Protein AF-A0AAV9CDP6-F1 (afdb_monomer_lite)

InterPro domains:
  IPR007185 DNA polymerase alpha/delta/epsilon, subunit B [PF04042] (95-200)
  IPR016266 DNA polymerase epsilon, subunit B [PTHR12708] (96-200)

pLDDT: mean 86.43, std 11.82, range [36.88, 96.5]

Foldseek 3Di:
DDPQDEPVQEPDADFAFPPADKDFDADQDPVRDTDTNHIYHDDDDFPVRCCVVVPLDDPLPPHRDDPVQLVVLLVVLLVVQVDKDKFAFQDDADLVRLLVVLVVCLVVVCCLPPHEAEAEDALPADAPDSDPFTAWHDCSSNVSSCVSRVRYHTGTAFDWDDRRPDIATAHEYQVLVVSCVRGSYHGDPVCVVDRDDDHQYCHQDDWDWDDDSNDTHIHQHHCVPFVWIWMARSSVRDIDTDHDDD

Secondary structure (DSSP, 8-state):
---PPPGGGEESSS--BTT---EEEEEE-TTS-EEEEEEEPPPPPPHHHHHHHSTT--SSSS-PPPHHHHHHHHHHHTT-TT--EEE--S----TTHHHHHHHHHHH-HHHHHH---EE---TTSSSS-SSSSBPPPPHHHHHHHHHH-TT-EE--BSEEEEETTEEEEEEE--HHHHHHHTBSSPPPHHHHHS----SEEE-SSPPEEEEETTEEEEE---HHHH-EEEEEETTTTEEEEEE---

Organism: Acorus calamus (NCBI:txid4465)

Sequence (246 aa):
MEKQVRRQHCTGTGFFVENTIIVAEGEYLPNGIFQVYTCGFPPLEDRDASHSLLMGLDFFGGGALTVEETNRLSMLEKKAVNDMFVIMSDVWLDNEEFGKLGEMIGSHARLKEHSRFLFIPGPDDAGPSTVLPRCALPKYLTEELQKHVPNAIFTSNPCRIKFYTQEIVFFRQDLLYRMRRSCLIPPSTEETSDPFEHIVLGDKSEQKSFKFSGITCFNPGSFANDSTFVAYRPCTQEVELSALQS

Structure (mmCIF, N/CA/C/O backbone):
data_AF-A0AAV9CDP6-F1
#
_entry.id   AF-A0AAV9CDP6-F1
#
loop_
_atom_site.group_PDB
_atom_site.id
_atom_site.type_symbol
_atom_site.label_atom_id
_atom_site.label_alt_id
_atom_site.label_comp_id
_atom_site.label_asym_id
_atom_site.label_entity_id
_atom_site.label_seq_id
_atom_site.pdbx_PDB_ins_code
_atom_site.Cartn_x
_atom_site.Cartn_y
_atom_site.Cartn_z
_atom_site.occupancy
_atom_site.B_iso_or_equiv
_atom_site.auth_seq_id
_atom_site.auth_comp_id
_atom_site.auth_asym_id
_atom_site.auth_atom_id
_atom_site.pdbx_PDB_model_num
ATOM 1 N N . MET A 1 1 ? 28.476 -15.641 -24.313 1.00 36.88 1 MET A N 1
ATOM 2 C CA . MET A 1 1 ? 28.678 -14.284 -24.865 1.00 36.88 1 MET A CA 1
ATOM 3 C C . MET A 1 1 ? 27.403 -13.499 -24.590 1.00 36.88 1 MET A C 1
ATOM 5 O O . MET A 1 1 ? 26.589 -13.332 -25.482 1.00 36.88 1 MET A O 1
ATOM 9 N N . GLU A 1 2 ? 27.175 -13.101 -23.340 1.00 43.09 2 GLU A N 1
ATOM 10 C CA . GLU A 1 2 ? 25.971 -12.357 -22.952 1.00 43.09 2 GLU A CA 1
ATOM 11 C C . GLU A 1 2 ? 26.342 -10.887 -22.814 1.00 43.09 2 GLU A C 1
ATOM 13 O O . GLU A 1 2 ? 26.988 -10.475 -21.851 1.00 43.09 2 GLU A O 1
ATOM 18 N N . LYS A 1 3 ? 25.969 -10.072 -23.801 1.00 47.69 3 LYS A N 1
ATOM 19 C CA . LYS A 1 3 ? 25.885 -8.630 -23.570 1.00 47.69 3 LYS A CA 1
ATOM 20 C C . LYS A 1 3 ? 24.564 -8.380 -22.847 1.00 47.69 3 LYS A C 1
ATOM 22 O O . LYS A 1 3 ? 23.556 -8.080 -23.469 1.00 47.69 3 LYS A O 1
ATOM 27 N N . GLN A 1 4 ? 24.588 -8.595 -21.535 1.00 64.56 4 GLN A N 1
ATOM 28 C CA . GLN A 1 4 ? 23.504 -8.258 -20.617 1.00 64.56 4 GLN A CA 1
ATOM 29 C C . GLN A 1 4 ? 23.264 -6.740 -20.695 1.00 64.56 4 GLN A C 1
ATOM 31 O O . GLN A 1 4 ? 24.231 -5.967 -20.716 1.00 64.56 4 GLN A O 1
ATOM 36 N N . VAL A 1 5 ? 22.003 -6.308 -20.790 1.00 65.31 5 VAL A N 1
ATOM 37 C CA . VAL A 1 5 ? 21.636 -4.884 -20.759 1.00 65.31 5 VAL A CA 1
ATOM 38 C C . VAL A 1 5 ? 22.236 -4.268 -19.493 1.00 65.31 5 VAL A C 1
ATOM 40 O O . VAL A 1 5 ? 21.953 -4.701 -18.380 1.00 65.31 5 VAL A O 1
ATOM 43 N N . ARG A 1 6 ? 23.138 -3.297 -19.663 1.00 74.81 6 ARG A N 1
ATOM 44 C CA . ARG A 1 6 ? 23.792 -2.593 -18.545 1.00 74.81 6 ARG A CA 1
ATOM 45 C C . ARG A 1 6 ? 23.005 -1.352 -18.155 1.00 74.81 6 ARG A C 1
ATOM 47 O O . ARG A 1 6 ? 22.437 -0.715 -19.034 1.00 74.81 6 ARG A O 1
ATOM 54 N N . ARG A 1 7 ? 23.118 -0.940 -16.888 1.00 74.50 7 ARG A N 1
ATOM 55 C CA . ARG A 1 7 ? 22.476 0.259 -16.319 1.00 74.50 7 ARG A CA 1
ATOM 56 C C . ARG A 1 7 ? 22.635 1.533 -17.155 1.00 74.50 7 ARG A C 1
ATOM 58 O O . ARG A 1 7 ? 21.718 2.333 -17.218 1.00 74.50 7 ARG A O 1
ATOM 65 N N . GLN A 1 8 ? 23.768 1.699 -17.835 1.00 73.56 8 GLN A N 1
ATOM 66 C CA . GLN A 1 8 ? 24.032 2.831 -18.734 1.00 73.56 8 GLN A CA 1
ATOM 67 C C . GLN A 1 8 ? 23.065 2.944 -19.931 1.00 73.56 8 GLN A C 1
ATOM 69 O O . GLN A 1 8 ? 23.007 3.993 -20.557 1.00 73.56 8 GLN A O 1
ATOM 74 N N . HIS A 1 9 ? 22.342 1.872 -20.267 1.00 76.75 9 HIS A N 1
ATOM 75 C CA . HIS A 1 9 ? 21.314 1.862 -21.311 1.00 76.75 9 HIS A CA 1
ATOM 76 C C . HIS A 1 9 ? 19.913 2.110 -20.730 1.00 76.75 9 HIS A C 1
ATOM 78 O O . HIS A 1 9 ? 18.939 2.074 -21.467 1.00 76.75 9 HIS A O 1
ATOM 84 N N . CYS A 1 10 ? 19.775 2.303 -19.416 1.00 79.56 10 CYS A N 1
ATOM 85 C CA . CYS A 1 10 ? 18.481 2.476 -18.769 1.00 79.56 10 CYS A CA 1
ATOM 86 C C . CYS A 1 10 ? 18.206 3.950 -18.494 1.00 79.56 10 CYS A C 1
ATOM 88 O O . CYS A 1 10 ? 19.002 4.620 -17.835 1.00 79.56 10 CYS A O 1
ATOM 90 N N . THR A 1 11 ? 17.060 4.440 -18.953 1.00 80.69 11 THR A N 1
ATOM 91 C CA . THR A 1 11 ? 16.558 5.773 -18.615 1.00 80.69 11 THR A CA 1
ATOM 92 C C . THR A 1 11 ? 15.645 5.709 -17.397 1.00 80.69 11 THR A C 1
ATOM 94 O O . THR A 1 11 ? 14.801 4.816 -17.305 1.00 80.69 11 THR A O 1
ATOM 97 N N . GLY A 1 12 ? 15.757 6.702 -16.515 1.00 74.19 12 GLY A N 1
ATOM 98 C CA . GLY A 1 12 ? 14.938 6.810 -15.307 1.00 74.19 12 GLY A CA 1
ATOM 99 C C . GLY A 1 12 ? 15.492 6.028 -14.115 1.00 74.19 12 GLY A C 1
ATOM 100 O O . GLY A 1 12 ? 16.533 5.370 -14.195 1.00 74.19 12 GLY A O 1
ATOM 101 N N . THR A 1 13 ? 14.794 6.148 -12.990 1.00 75.44 13 THR A N 1
ATOM 102 C CA . THR A 1 13 ? 15.042 5.394 -11.760 1.00 75.44 13 THR A CA 1
ATOM 103 C C . THR A 1 13 ? 14.010 4.274 -11.614 1.00 75.44 13 THR A C 1
ATOM 105 O O . THR A 1 13 ? 12.912 4.345 -12.163 1.00 75.44 13 THR A O 1
ATOM 108 N N . GLY A 1 14 ? 14.374 3.210 -10.908 1.00 78.12 14 GLY A N 1
ATOM 109 C CA . GLY A 1 14 ? 13.548 2.042 -10.651 1.00 78.12 14 GLY A CA 1
ATOM 110 C C . GLY A 1 14 ? 14.290 0.727 -10.877 1.00 78.12 14 GLY A C 1
ATOM 111 O O . GLY A 1 14 ? 15.413 0.665 -11.386 1.00 78.12 14 GLY A O 1
ATOM 112 N N . PHE A 1 15 ? 13.635 -0.357 -10.478 1.00 81.75 15 PHE A N 1
ATOM 113 C CA . PHE A 1 15 ? 14.224 -1.688 -10.472 1.00 81.75 15 PHE A CA 1
ATOM 114 C C . PHE A 1 15 ? 13.725 -2.492 -11.669 1.00 81.75 15 PHE A C 1
ATOM 116 O O . PHE A 1 15 ? 12.533 -2.753 -11.819 1.00 81.75 15 PHE A O 1
ATOM 123 N N . PHE A 1 16 ? 14.663 -2.899 -12.519 1.00 86.00 16 PHE A N 1
ATOM 124 C CA . PHE A 1 16 ? 14.391 -3.714 -13.696 1.00 86.00 16 PHE A CA 1
ATOM 125 C C . PHE A 1 16 ? 14.446 -5.185 -13.292 1.00 86.00 16 PHE A C 1
ATOM 127 O O . PHE A 1 16 ? 15.532 -5.750 -13.143 1.00 86.00 16 PHE A O 1
ATOM 134 N N . VAL A 1 17 ? 13.281 -5.790 -13.078 1.00 86.56 17 VAL A N 1
ATOM 135 C CA . VAL A 1 17 ? 13.143 -7.199 -12.691 1.00 86.56 17 VAL A CA 1
ATOM 136 C C . VAL A 1 17 ? 12.589 -8.026 -13.850 1.00 86.56 17 VAL A C 1
ATOM 138 O O . VAL A 1 17 ? 12.125 -7.497 -14.862 1.00 86.56 17 VAL A O 1
ATOM 141 N N . GLU A 1 18 ? 12.661 -9.349 -13.730 1.00 86.31 18 GLU A N 1
ATOM 142 C CA . GLU A 1 18 ? 11.993 -10.238 -14.679 1.00 86.31 18 GLU A CA 1
ATOM 143 C C . GLU A 1 18 ? 10.483 -9.943 -14.729 1.00 86.31 18 GLU A C 1
ATOM 145 O O . GLU A 1 18 ? 9.863 -9.637 -13.709 1.00 86.31 18 GLU A O 1
ATOM 150 N N . ASN A 1 19 ? 9.889 -10.037 -15.921 1.00 88.44 19 ASN A N 1
ATOM 151 C CA . ASN A 1 19 ? 8.479 -9.727 -16.198 1.00 88.44 19 ASN A CA 1
ATOM 152 C C . ASN A 1 19 ? 8.074 -8.248 -16.035 1.00 88.44 19 ASN A C 1
ATOM 154 O O . ASN A 1 19 ? 6.890 -7.926 -16.130 1.00 88.44 19 ASN A O 1
ATOM 158 N N . THR A 1 20 ? 9.025 -7.330 -15.846 1.00 87.25 20 THR A N 1
ATOM 159 C CA . THR A 1 20 ? 8.766 -5.892 -15.980 1.00 87.25 20 THR A CA 1
ATOM 160 C C . THR A 1 20 ? 8.483 -5.530 -17.439 1.00 87.25 20 THR A C 1
ATOM 162 O O . THR A 1 20 ? 9.245 -5.883 -18.338 1.00 87.25 20 THR A O 1
ATOM 165 N N . ILE A 1 21 ? 7.414 -4.768 -17.673 1.00 91.19 21 ILE A N 1
ATOM 166 C CA . ILE A 1 21 ? 7.138 -4.168 -18.982 1.00 91.19 21 ILE A CA 1
ATOM 167 C C . ILE A 1 21 ? 7.997 -2.910 -19.131 1.00 91.19 21 ILE A C 1
ATOM 169 O O . ILE A 1 21 ? 7.927 -2.003 -18.303 1.00 91.19 21 ILE A O 1
ATOM 173 N N . ILE A 1 22 ? 8.786 -2.860 -20.202 1.00 91.75 22 ILE A N 1
ATOM 174 C CA . ILE A 1 22 ? 9.655 -1.731 -20.543 1.00 91.75 22 ILE A CA 1
ATOM 175 C C . ILE A 1 22 ? 9.379 -1.252 -21.966 1.00 91.75 22 ILE A C 1
ATOM 177 O O . ILE A 1 22 ? 8.927 -2.013 -22.822 1.00 91.75 22 ILE A O 1
ATOM 181 N N . VAL A 1 23 ? 9.720 0.004 -22.227 1.00 93.50 23 VAL A N 1
ATOM 182 C CA . VAL A 1 23 ? 9.894 0.538 -23.576 1.00 93.50 23 VAL A CA 1
ATOM 183 C C . VAL A 1 23 ? 11.371 0.397 -23.927 1.00 93.50 23 VAL A C 1
ATOM 185 O O . VAL A 1 23 ? 12.222 0.892 -23.191 1.00 93.50 23 VAL A O 1
ATOM 188 N N . ALA A 1 24 ? 11.683 -0.297 -25.021 1.00 92.56 24 ALA A N 1
ATOM 189 C CA . ALA A 1 24 ? 13.051 -0.501 -25.489 1.00 92.56 24 ALA A CA 1
ATOM 190 C C . ALA A 1 24 ? 13.225 0.057 -26.905 1.00 92.56 24 ALA A C 1
ATOM 192 O O . ALA A 1 24 ? 12.458 -0.263 -27.811 1.00 92.56 24 ALA A O 1
ATOM 193 N N . GLU A 1 25 ? 14.260 0.865 -27.088 1.00 94.19 25 GLU A N 1
ATOM 194 C CA . GLU A 1 25 ? 14.700 1.410 -28.366 1.00 94.19 25 GLU A CA 1
ATOM 195 C C . GLU A 1 25 ? 16.008 0.725 -28.775 1.00 94.19 25 GLU A C 1
ATOM 197 O O . GLU A 1 25 ? 16.902 0.488 -27.954 1.00 94.19 25 GLU A O 1
ATOM 202 N N . GLY A 1 26 ? 16.120 0.375 -30.052 1.00 94.06 26 GLY A N 1
ATOM 203 C CA . GLY A 1 26 ? 17.227 -0.419 -30.556 1.00 94.06 26 GLY A CA 1
ATOM 204 C C . GLY A 1 26 ? 17.069 -0.779 -32.025 1.00 94.06 26 GLY A C 1
ATOM 205 O O . GLY A 1 26 ? 16.208 -0.249 -32.727 1.00 94.06 26 GLY A O 1
ATOM 206 N N . GLU A 1 27 ? 17.887 -1.722 -32.474 1.00 95.81 27 GLU A N 1
ATOM 207 C CA . GLU A 1 27 ? 17.913 -2.202 -33.854 1.00 95.81 27 GLU A CA 1
ATOM 208 C C . GLU A 1 27 ? 17.659 -3.710 -33.910 1.00 95.81 27 GLU A C 1
ATOM 210 O O . GLU A 1 27 ? 18.188 -4.483 -33.109 1.00 95.81 27 GLU A O 1
ATOM 215 N N . TYR A 1 28 ? 16.854 -4.147 -34.881 1.00 96.00 28 TYR A N 1
ATOM 216 C CA . TYR A 1 28 ? 16.643 -5.566 -35.148 1.00 96.00 28 TYR A CA 1
ATOM 217 C C . TYR A 1 28 ? 17.678 -6.084 -36.147 1.00 96.00 28 TYR A C 1
ATOM 219 O O . TYR A 1 28 ? 17.687 -5.685 -37.312 1.00 96.00 28 TYR A O 1
ATOM 227 N N . LEU A 1 29 ? 18.552 -6.980 -35.693 1.00 95.56 29 LEU A N 1
ATOM 228 C CA . LEU A 1 29 ? 19.650 -7.504 -36.496 1.00 95.56 29 LEU A CA 1
ATOM 229 C C . LEU A 1 29 ? 19.188 -8.651 -37.418 1.00 95.56 29 LEU A C 1
ATOM 231 O O . LEU A 1 29 ? 18.283 -9.410 -37.061 1.00 95.56 29 LEU A O 1
ATOM 235 N N . PRO A 1 30 ? 19.871 -8.889 -38.557 1.00 96.00 30 PRO A N 1
ATOM 236 C CA . PRO A 1 30 ? 19.524 -9.974 -39.486 1.00 96.00 30 PRO A CA 1
ATOM 237 C C . PRO A 1 30 ? 19.580 -11.391 -38.893 1.00 96.00 30 PRO A C 1
ATOM 239 O O . PRO A 1 30 ? 19.016 -12.320 -39.462 1.00 96.00 30 PRO A O 1
ATOM 242 N N . ASN A 1 31 ? 20.266 -11.580 -37.762 1.00 95.44 31 ASN A N 1
ATOM 243 C CA . ASN A 1 31 ? 20.347 -12.860 -37.051 1.00 95.44 31 ASN A CA 1
ATOM 244 C C . ASN A 1 31 ? 19.143 -13.125 -36.121 1.00 95.44 31 ASN A C 1
ATOM 246 O O . ASN A 1 31 ? 19.155 -14.110 -35.386 1.00 95.44 31 ASN A O 1
ATOM 250 N N . GLY A 1 32 ? 18.134 -12.250 -36.130 1.00 94.94 32 GLY A N 1
ATOM 251 C CA . GLY A 1 32 ? 16.914 -12.385 -35.341 1.00 94.94 32 GLY A CA 1
ATOM 252 C C . GLY A 1 32 ? 16.993 -11.815 -33.922 1.00 94.94 32 GLY A C 1
ATOM 253 O O . GLY A 1 32 ? 16.048 -11.978 -33.151 1.00 94.94 32 GLY A O 1
ATOM 254 N N . ILE A 1 33 ? 18.099 -11.155 -33.564 1.00 94.00 33 ILE A N 1
ATOM 255 C CA . ILE A 1 33 ? 18.312 -10.555 -32.243 1.00 94.00 33 ILE A CA 1
ATOM 256 C C . ILE A 1 33 ? 17.954 -9.068 -32.289 1.00 94.00 33 ILE A C 1
ATOM 258 O O . ILE A 1 33 ? 18.482 -8.322 -33.112 1.00 94.00 33 ILE A O 1
ATOM 262 N N . PHE A 1 34 ? 17.108 -8.617 -31.362 1.00 93.25 34 PHE A N 1
ATOM 263 C CA . PHE A 1 34 ? 16.886 -7.192 -31.123 1.00 93.25 34 PHE A CA 1
ATOM 264 C C . PHE A 1 34 ? 17.969 -6.644 -30.187 1.00 93.25 34 PHE A C 1
ATOM 266 O O . PHE A 1 34 ? 18.037 -7.016 -29.014 1.00 93.25 34 PHE A O 1
ATOM 273 N N . GLN A 1 35 ? 18.842 -5.784 -30.706 1.00 91.50 35 GLN A N 1
ATOM 274 C CA . GLN A 1 35 ? 19.890 -5.135 -29.932 1.00 91.50 35 GLN A CA 1
ATOM 275 C C . GLN A 1 35 ? 19.360 -3.832 -29.327 1.00 91.50 35 GLN A C 1
ATOM 277 O O . GLN A 1 35 ? 19.176 -2.843 -30.030 1.00 91.50 35 GLN A O 1
ATOM 282 N N . VAL A 1 36 ? 19.169 -3.828 -28.007 1.00 91.19 36 VAL A N 1
ATOM 283 C CA . VAL A 1 36 ? 18.713 -2.655 -27.247 1.00 91.19 36 VAL A CA 1
ATOM 284 C C . VAL A 1 36 ? 19.836 -1.621 -27.122 1.00 91.19 36 VAL A C 1
ATOM 286 O O . VAL A 1 36 ? 20.949 -1.955 -26.707 1.00 91.19 36 VAL A O 1
ATOM 289 N N . TYR A 1 37 ? 19.533 -0.366 -27.450 1.00 91.00 37 TYR A N 1
ATOM 290 C CA . TYR A 1 37 ? 20.403 0.790 -27.217 1.00 91.00 37 TYR A CA 1
ATOM 291 C C . TYR A 1 37 ? 20.014 1.532 -25.944 1.00 91.00 37 TYR A C 1
ATOM 293 O O . TYR A 1 37 ? 20.884 1.886 -25.151 1.00 91.00 37 TYR A O 1
ATOM 301 N N . THR A 1 38 ? 18.712 1.741 -25.746 1.00 92.06 38 THR A N 1
ATOM 302 C CA . THR A 1 38 ? 18.164 2.350 -24.539 1.00 92.06 38 THR A CA 1
ATOM 303 C C . THR A 1 38 ? 16.842 1.696 -24.162 1.00 92.06 38 THR A C 1
ATOM 305 O O . THR A 1 38 ? 16.112 1.201 -25.020 1.00 92.06 38 THR A O 1
ATOM 308 N N . CYS A 1 39 ? 16.524 1.657 -22.877 1.00 91.50 39 CYS A N 1
ATOM 309 C CA . CYS A 1 39 ? 15.229 1.210 -22.399 1.00 91.50 39 CYS A CA 1
ATOM 310 C C . CYS A 1 39 ? 14.811 1.935 -21.123 1.00 91.50 39 CYS A C 1
ATOM 312 O O . CYS A 1 39 ? 15.647 2.359 -20.329 1.00 91.50 39 CYS A O 1
ATOM 314 N N . GLY A 1 40 ? 13.513 2.014 -20.873 1.00 90.94 40 GLY A N 1
ATOM 315 C CA . GLY A 1 40 ? 12.966 2.631 -19.672 1.00 90.94 40 GLY A CA 1
ATOM 316 C C . GLY A 1 40 ? 11.588 2.093 -19.338 1.00 90.94 40 GLY A C 1
ATOM 317 O O . GLY A 1 40 ? 11.008 1.306 -20.089 1.00 90.94 40 GLY A O 1
ATOM 318 N N . PHE A 1 41 ? 11.055 2.525 -18.202 1.00 89.75 41 PHE A N 1
ATOM 3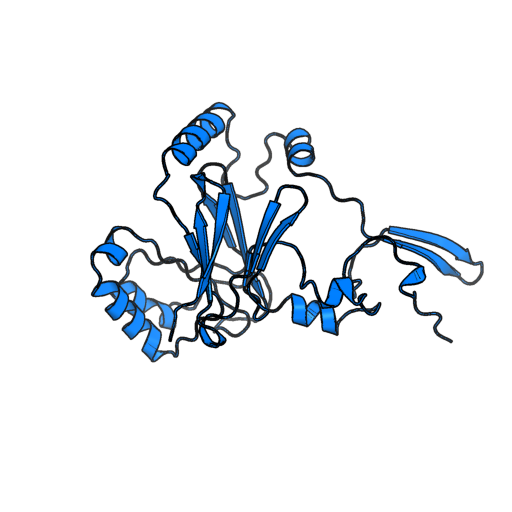19 C CA . PHE A 1 41 ? 9.652 2.285 -17.890 1.00 89.75 41 PHE A CA 1
ATOM 320 C C . PHE A 1 41 ? 8.753 3.073 -18.854 1.00 89.75 41 PHE A C 1
ATOM 322 O O . PHE A 1 41 ? 9.143 4.157 -19.302 1.00 89.75 41 PHE A O 1
ATOM 329 N N . PRO A 1 42 ? 7.561 2.550 -19.196 1.00 91.88 42 PRO A N 1
ATOM 330 C CA . PRO A 1 42 ? 6.562 3.350 -19.893 1.00 91.88 42 PRO A CA 1
ATOM 331 C C . PRO A 1 42 ? 6.257 4.632 -19.095 1.00 91.88 42 PRO A C 1
ATOM 333 O O . PRO A 1 42 ? 6.351 4.617 -17.863 1.00 91.88 42 PRO A O 1
ATOM 336 N N . PRO A 1 43 ? 5.911 5.741 -19.772 1.00 88.25 43 PRO A N 1
ATOM 337 C CA . PRO A 1 43 ? 5.611 6.994 -19.094 1.00 88.25 43 PRO A CA 1
ATOM 338 C C . PRO A 1 43 ? 4.436 6.815 -18.128 1.00 88.25 43 PRO A C 1
ATOM 340 O O . PRO A 1 43 ? 3.455 6.140 -18.443 1.00 88.25 43 PRO A O 1
ATOM 343 N N . LEU A 1 44 ? 4.557 7.425 -16.952 1.00 84.00 44 LEU A N 1
ATOM 344 C CA . LEU A 1 44 ? 3.527 7.405 -15.920 1.00 84.00 44 LEU A CA 1
ATOM 345 C C . LEU A 1 44 ? 2.419 8.400 -16.275 1.00 84.00 44 LEU A C 1
ATOM 347 O O . LEU A 1 44 ? 2.699 9.526 -16.685 1.00 84.00 44 LEU A O 1
ATOM 351 N N . GLU A 1 45 ? 1.170 7.976 -16.112 1.00 86.94 45 GLU A N 1
ATOM 352 C CA . GLU A 1 45 ? -0.005 8.836 -16.237 1.00 86.94 45 GLU A CA 1
ATOM 353 C C . GLU A 1 45 ? -0.421 9.338 -14.848 1.00 86.94 45 GLU A C 1
ATOM 355 O O . GLU A 1 45 ? -0.535 8.551 -13.905 1.00 86.94 45 GLU A O 1
ATOM 360 N N . ASP A 1 46 ? -0.654 10.645 -14.721 1.00 83.94 46 ASP A N 1
ATOM 361 C CA . ASP A 1 46 ? -1.121 11.254 -13.476 1.00 83.94 46 ASP A CA 1
ATOM 362 C C . ASP A 1 46 ? -2.589 10.915 -13.185 1.00 83.94 46 ASP A C 1
ATOM 364 O O . ASP A 1 46 ? -3.426 10.826 -14.087 1.00 83.94 46 ASP A O 1
ATOM 368 N N . ARG A 1 47 ? -2.941 10.843 -11.893 1.00 82.69 47 ARG A N 1
ATOM 369 C CA . ARG A 1 47 ? -4.303 10.510 -11.436 1.00 82.69 47 ARG A CA 1
ATOM 370 C C . ARG A 1 47 ? -5.384 11.393 -12.068 1.00 82.69 47 ARG A C 1
ATOM 372 O O . ARG A 1 47 ? -6.426 10.881 -12.475 1.00 82.69 47 ARG A O 1
ATOM 379 N N . ASP A 1 48 ? -5.149 12.702 -12.141 1.00 82.31 48 ASP A N 1
ATOM 380 C CA . ASP A 1 48 ? -6.123 13.659 -12.680 1.00 82.31 48 ASP A CA 1
ATOM 381 C C . ASP A 1 48 ? -6.346 13.458 -14.187 1.00 82.31 48 ASP A C 1
ATOM 383 O O . ASP A 1 48 ? -7.471 13.612 -14.676 1.00 82.31 48 ASP A O 1
ATOM 387 N N . ALA A 1 49 ? -5.300 13.054 -14.918 1.00 86.94 49 ALA A N 1
ATOM 388 C CA . ALA A 1 49 ? -5.392 12.717 -16.334 1.00 86.94 49 ALA A CA 1
ATOM 389 C C . ALA A 1 49 ? -6.219 11.438 -16.535 1.00 86.94 49 ALA A C 1
ATOM 391 O O . ALA A 1 49 ? -7.202 11.468 -17.283 1.00 86.94 49 ALA A O 1
ATOM 392 N N . SER A 1 50 ? -5.913 10.367 -15.788 1.00 86.50 50 SER A N 1
ATOM 393 C CA . SER A 1 50 ? -6.681 9.115 -15.841 1.00 86.50 50 SER A CA 1
ATOM 394 C C . SER A 1 50 ? -8.155 9.341 -15.488 1.00 86.50 50 SER A C 1
ATOM 396 O O . SER A 1 50 ? -9.049 8.868 -16.189 1.00 86.50 50 SER A O 1
ATOM 398 N N . HIS A 1 51 ? -8.434 10.101 -14.422 1.00 80.25 51 HIS A N 1
ATOM 399 C CA . HIS A 1 51 ? -9.802 10.385 -13.982 1.00 80.25 51 HIS A CA 1
ATOM 400 C C . HIS A 1 51 ? -10.595 11.179 -15.030 1.00 80.25 51 HIS A C 1
ATOM 402 O O . HIS A 1 51 ? -11.782 10.926 -15.234 1.00 80.25 51 HIS A O 1
ATOM 408 N N . SER A 1 52 ? -9.944 12.122 -15.718 1.00 85.19 52 SER A N 1
ATOM 409 C CA . SER A 1 52 ? -10.568 12.927 -16.776 1.00 85.19 52 SER A CA 1
ATOM 410 C C . SER A 1 52 ? -10.873 12.115 -18.038 1.00 85.19 52 SER A C 1
ATOM 412 O O . SER A 1 52 ? -11.883 12.357 -18.694 1.00 85.19 52 SER A O 1
ATOM 414 N N . LEU A 1 53 ? -10.024 11.143 -18.384 1.00 87.88 53 LEU A N 1
ATOM 415 C CA . LEU A 1 53 ? -10.210 10.279 -19.556 1.00 87.88 53 LEU A CA 1
ATOM 416 C C . LEU A 1 53 ? -11.247 9.176 -19.320 1.00 87.88 53 LEU A C 1
ATOM 418 O O . LEU A 1 53 ? -12.013 8.839 -20.222 1.00 87.88 53 LEU A O 1
ATOM 422 N N . LEU A 1 54 ? -11.274 8.611 -18.114 1.00 84.06 54 LEU A N 1
ATOM 423 C CA . LEU A 1 54 ? -12.050 7.411 -17.789 1.00 84.06 54 LEU A CA 1
ATOM 424 C C . LEU A 1 54 ? -13.358 7.717 -17.037 1.00 84.06 54 LEU A C 1
ATOM 426 O O . LEU A 1 54 ? -13.934 6.825 -16.408 1.00 84.06 54 LEU A O 1
ATOM 430 N N . MET A 1 55 ? -13.811 8.975 -17.081 1.00 74.25 55 MET A N 1
ATOM 431 C CA . MET A 1 55 ? -14.952 9.494 -16.321 1.00 74.25 55 MET A CA 1
ATOM 432 C C . MET A 1 55 ? -16.147 8.529 -16.284 1.00 74.25 55 MET A C 1
ATOM 434 O O . MET A 1 55 ? -16.658 8.094 -17.314 1.00 74.25 55 MET A O 1
ATOM 438 N N . GLY A 1 56 ? -16.635 8.251 -15.072 1.00 73.56 56 GLY A N 1
ATOM 439 C CA . GLY A 1 56 ? -17.829 7.436 -14.831 1.00 73.56 56 GLY A CA 1
ATOM 440 C C . GLY A 1 56 ? -17.571 5.941 -14.616 1.00 73.56 56 GLY A C 1
ATOM 441 O O . GLY A 1 56 ? -18.494 5.237 -14.210 1.00 73.56 56 GLY A O 1
ATOM 442 N N . LEU A 1 57 ? -16.343 5.454 -14.825 1.00 84.62 57 LEU A N 1
ATOM 443 C CA . LEU A 1 57 ? -15.956 4.084 -14.480 1.00 84.62 57 LEU A CA 1
ATOM 444 C C . LEU A 1 57 ? -15.451 3.992 -13.033 1.00 84.62 57 LEU A C 1
ATOM 446 O O . LEU A 1 57 ? -14.668 4.821 -12.576 1.00 84.62 57 LEU A O 1
ATOM 450 N N . ASP A 1 58 ? -15.872 2.948 -12.319 1.00 86.69 58 ASP A N 1
ATOM 451 C CA . ASP A 1 58 ? -15.388 2.637 -10.972 1.00 86.69 58 ASP A CA 1
ATOM 452 C C . ASP A 1 58 ? -14.289 1.569 -11.018 1.00 86.69 58 ASP A C 1
ATOM 454 O O . ASP A 1 58 ? -14.564 0.370 -11.057 1.00 86.69 58 ASP A O 1
ATOM 458 N N . PHE A 1 59 ? -13.028 2.006 -10.998 1.00 86.56 59 PHE A N 1
ATOM 459 C CA . PHE A 1 59 ? -11.872 1.102 -10.931 1.00 86.56 59 PHE A CA 1
ATOM 460 C C . PHE A 1 59 ? -11.546 0.643 -9.509 1.00 86.56 59 PHE A C 1
ATOM 462 O O . PHE A 1 59 ? -10.839 -0.357 -9.322 1.00 86.56 59 PHE A O 1
ATOM 469 N N . PHE A 1 60 ? -12.026 1.370 -8.499 1.00 88.50 60 PHE A N 1
ATOM 470 C CA . PHE A 1 60 ? -11.709 1.081 -7.108 1.00 88.50 60 PHE A CA 1
ATOM 471 C C . PHE A 1 60 ? -12.596 -0.035 -6.548 1.00 88.50 60 PHE A C 1
ATOM 473 O O . PHE A 1 60 ? -12.105 -0.857 -5.769 1.00 88.50 60 PHE A O 1
ATOM 480 N N . GLY A 1 61 ? -13.845 -0.119 -7.020 1.00 86.81 61 GLY A N 1
ATOM 481 C CA . GLY A 1 61 ? -14.843 -1.124 -6.642 1.00 86.81 61 GLY A CA 1
ATOM 482 C C . GLY A 1 61 ? -15.783 -0.664 -5.523 1.00 86.81 61 GLY A C 1
ATOM 483 O O . GLY A 1 61 ? -16.357 -1.497 -4.824 1.00 86.81 61 GLY A O 1
ATOM 484 N N . GLY A 1 62 ? -15.894 0.651 -5.306 1.00 81.44 62 GLY A N 1
ATOM 485 C CA . GLY A 1 62 ? -16.695 1.273 -4.244 1.00 81.44 62 GLY A CA 1
ATOM 486 C C . GLY A 1 62 ? -17.878 2.103 -4.751 1.00 81.44 62 GLY A C 1
ATOM 487 O O . GLY A 1 62 ? -18.335 2.994 -4.034 1.00 81.44 62 GLY A O 1
ATOM 488 N N . GLY A 1 63 ? -18.310 1.875 -5.990 1.00 84.25 63 GLY A N 1
ATOM 489 C CA . GLY A 1 63 ? -19.271 2.687 -6.732 1.00 84.25 63 GLY A CA 1
ATOM 490 C C . GLY A 1 63 ? -18.653 3.978 -7.275 1.00 84.25 63 GLY A C 1
ATOM 491 O O . GLY A 1 63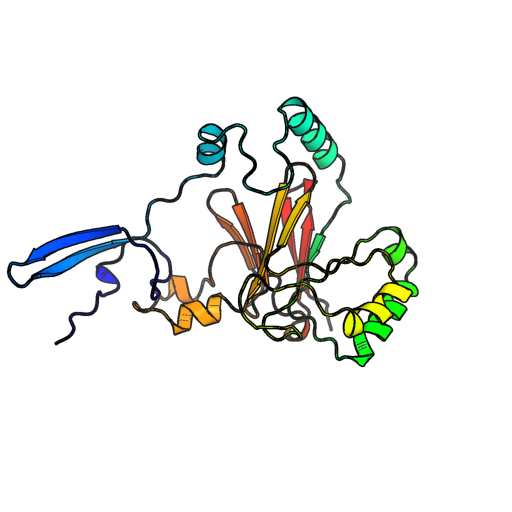 ? -17.903 4.667 -6.575 1.00 84.25 63 GLY A O 1
ATOM 492 N N . ALA A 1 64 ? -18.995 4.337 -8.515 1.00 84.19 64 ALA A N 1
ATOM 493 C CA . ALA A 1 64 ? -18.654 5.644 -9.069 1.00 84.19 64 ALA A CA 1
ATOM 494 C C . ALA A 1 64 ? -19.435 6.725 -8.307 1.00 84.19 64 ALA A C 1
ATOM 496 O O . ALA A 1 64 ? -20.649 6.608 -8.139 1.00 84.19 64 ALA A O 1
ATOM 497 N N . LEU A 1 65 ? -18.740 7.757 -7.824 1.00 84.44 65 LEU A N 1
ATOM 498 C CA . LEU A 1 65 ? -19.380 8.878 -7.138 1.00 84.44 65 LEU A CA 1
ATOM 499 C C . LEU A 1 65 ? -19.855 9.902 -8.162 1.00 84.44 65 LEU A C 1
ATOM 501 O O . LEU A 1 65 ? -19.117 10.281 -9.071 1.00 84.44 65 LEU A O 1
ATOM 505 N N . THR A 1 66 ? -21.068 10.408 -7.976 1.00 88.38 66 THR A N 1
ATOM 506 C CA . THR A 1 66 ? -21.511 11.602 -8.696 1.00 88.38 66 THR A CA 1
ATOM 507 C C . THR A 1 66 ? -20.720 12.833 -8.238 1.00 88.38 66 THR A C 1
ATOM 509 O O . THR A 1 66 ? -20.106 12.851 -7.166 1.00 88.38 66 THR A O 1
ATOM 512 N N . VAL A 1 67 ? -20.754 13.909 -9.029 1.00 88.12 67 VAL A N 1
ATOM 513 C CA . VAL A 1 67 ? -20.135 15.194 -8.653 1.00 88.12 67 VAL A CA 1
ATOM 514 C C . VAL A 1 67 ? -20.720 15.726 -7.338 1.00 88.12 67 VAL A C 1
ATOM 516 O O . VAL A 1 67 ? -19.989 16.228 -6.486 1.00 88.12 67 VAL A O 1
ATOM 519 N N . GLU A 1 68 ? -22.031 15.578 -7.139 1.00 92.56 68 GLU A N 1
ATOM 520 C CA . GLU A 1 68 ? -22.713 16.017 -5.920 1.00 92.56 68 GLU A CA 1
ATOM 521 C C . GLU A 1 68 ? -22.255 15.221 -4.692 1.00 92.56 68 GLU A C 1
ATOM 523 O O . GLU A 1 68 ? -21.893 15.808 -3.669 1.00 92.56 68 GLU A O 1
ATOM 528 N N . GLU A 1 69 ? -22.191 13.892 -4.799 1.00 91.62 69 GLU A N 1
ATOM 529 C CA . GLU A 1 69 ? -21.682 13.039 -3.723 1.00 91.62 69 GLU A CA 1
ATOM 530 C C . GLU A 1 69 ? -20.214 13.316 -3.421 1.00 91.62 69 GLU A C 1
ATOM 532 O O . GLU A 1 69 ? -19.842 13.384 -2.252 1.00 91.62 69 GLU A O 1
ATOM 537 N N . THR A 1 70 ? -19.396 13.527 -4.451 1.00 90.56 70 THR A N 1
ATOM 538 C CA . THR A 1 70 ? -17.975 13.866 -4.304 1.00 90.56 70 THR A CA 1
ATOM 539 C C . THR A 1 70 ? -17.807 15.169 -3.526 1.00 90.56 70 THR A C 1
ATOM 541 O O . THR A 1 70 ? -17.070 15.212 -2.540 1.00 90.56 70 THR A O 1
ATOM 544 N N . ASN A 1 71 ? -18.559 16.214 -3.884 1.00 93.88 71 ASN A N 1
ATOM 545 C CA . ASN A 1 71 ? -18.554 17.484 -3.157 1.00 93.88 71 ASN A CA 1
ATOM 546 C C . ASN A 1 71 ? -19.026 17.310 -1.707 1.00 93.88 71 ASN A C 1
ATOM 548 O O . ASN A 1 71 ? -18.415 17.847 -0.779 1.00 93.88 71 ASN A O 1
ATOM 552 N N . ARG A 1 72 ? -20.091 16.528 -1.491 1.00 95.94 72 ARG A N 1
ATOM 553 C CA . ARG A 1 72 ? -20.620 16.236 -0.153 1.00 95.94 72 ARG A CA 1
ATOM 554 C C . ARG A 1 72 ? -19.598 15.507 0.716 1.00 95.94 72 ARG A C 1
ATOM 556 O O . ARG A 1 72 ? -19.381 15.909 1.858 1.00 95.94 72 ARG A O 1
ATOM 563 N N . LEU A 1 73 ? -18.970 14.459 0.189 1.00 94.50 73 LEU A N 1
ATOM 564 C CA . LEU A 1 73 ? -17.956 13.679 0.894 1.00 94.50 73 LEU A CA 1
ATOM 565 C C . LEU A 1 73 ? -16.703 14.514 1.161 1.00 94.50 73 LEU A C 1
ATOM 567 O O . LEU A 1 73 ? -16.203 14.466 2.277 1.00 94.50 73 LEU A O 1
ATOM 571 N N . SER A 1 74 ? -16.267 15.353 0.217 1.00 93.88 74 SER A N 1
ATOM 572 C CA . SER A 1 74 ? -15.135 16.267 0.426 1.00 93.88 74 SER A CA 1
ATOM 573 C C . SER A 1 74 ? -15.398 17.258 1.569 1.00 93.88 74 SER A C 1
ATOM 575 O O . SER A 1 74 ? -14.518 17.534 2.386 1.00 93.88 74 SER A O 1
ATOM 577 N N . MET A 1 75 ? -16.629 17.770 1.690 1.00 95.31 75 MET A N 1
ATOM 578 C CA . MET A 1 75 ? -17.009 18.631 2.816 1.00 95.31 75 MET A CA 1
ATOM 579 C C . MET A 1 75 ? -17.015 17.891 4.158 1.00 95.31 75 MET A C 1
ATOM 581 O O . MET A 1 75 ? -16.683 18.495 5.177 1.00 95.31 75 MET A O 1
ATOM 585 N N . LEU A 1 76 ? -17.418 16.618 4.180 1.00 96.00 76 LEU A N 1
ATOM 586 C CA . LEU A 1 76 ? -17.402 15.800 5.396 1.00 96.00 76 LEU A CA 1
ATOM 587 C C . LEU A 1 76 ? -15.975 15.418 5.799 1.00 96.00 76 LEU A C 1
ATOM 589 O O . LEU A 1 76 ? -15.631 15.542 6.970 1.00 96.00 76 LEU A O 1
ATOM 593 N N . GLU A 1 77 ? -15.132 15.064 4.831 1.00 94.19 77 GLU A N 1
ATOM 594 C CA . GLU A 1 77 ? -13.713 14.759 5.028 1.00 94.19 77 GLU A CA 1
ATOM 595 C C . GLU A 1 77 ? -12.977 15.922 5.706 1.00 94.19 77 GLU A C 1
ATOM 597 O O . GLU A 1 77 ? -12.283 15.720 6.697 1.00 94.19 77 GLU A O 1
ATOM 602 N N . LYS A 1 78 ? -13.222 17.163 5.261 1.00 93.38 78 LYS A N 1
ATOM 603 C CA . LYS A 1 78 ? -12.651 18.378 5.876 1.00 93.38 78 LYS A CA 1
ATOM 604 C C . LYS A 1 78 ? -13.130 18.647 7.306 1.00 93.38 78 LYS A C 1
ATOM 606 O O . LYS A 1 78 ? -12.503 19.417 8.026 1.00 93.38 78 LYS A O 1
ATOM 611 N N . LYS A 1 79 ? -14.268 18.077 7.713 1.00 95.06 79 LYS A N 1
ATOM 612 C CA . LYS A 1 79 ? -14.805 18.194 9.081 1.00 95.06 79 LYS A CA 1
ATOM 613 C C . LYS A 1 79 ? -14.324 17.060 9.986 1.00 95.06 79 LYS A C 1
ATOM 615 O O . LYS A 1 79 ? -14.368 17.205 11.205 1.00 95.06 79 LYS A O 1
ATOM 620 N N . ALA A 1 80 ? -13.846 15.965 9.405 1.00 93.19 80 ALA A N 1
ATOM 621 C CA . ALA A 1 80 ? -13.352 14.778 10.087 1.00 93.19 80 ALA A CA 1
ATOM 622 C C . ALA A 1 80 ? -11.915 14.964 10.618 1.00 93.19 80 ALA A C 1
ATOM 624 O O . ALA A 1 80 ? -11.041 14.127 10.414 1.00 93.19 80 ALA A O 1
ATOM 625 N N . VAL A 1 81 ? -11.653 16.082 11.303 1.00 93.12 81 VAL A N 1
ATOM 626 C CA . VAL A 1 81 ? -10.305 16.479 11.763 1.00 93.12 81 VAL A CA 1
ATOM 627 C C . VAL A 1 81 ? -9.702 15.531 12.804 1.00 93.12 81 VAL A C 1
ATOM 629 O O . VAL A 1 81 ? -8.485 15.467 12.949 1.00 93.12 81 VAL A O 1
ATOM 632 N N . ASN A 1 82 ? -10.553 14.797 13.522 1.00 92.44 82 ASN A N 1
ATOM 633 C CA . ASN A 1 82 ? -10.141 13.846 14.552 1.00 92.44 82 ASN A CA 1
ATOM 634 C C . ASN A 1 82 ? -10.014 12.411 14.019 1.00 92.44 82 ASN A C 1
ATOM 636 O O . ASN A 1 82 ? -9.523 11.548 14.746 1.00 92.44 82 ASN A O 1
ATOM 640 N N . ASP A 1 83 ? -10.449 12.150 12.782 1.00 93.75 83 ASP A N 1
ATOM 641 C CA . ASP A 1 83 ? -10.366 10.818 12.195 1.00 93.75 83 ASP A CA 1
ATOM 642 C C . ASP A 1 83 ? -8.915 10.537 11.786 1.00 93.75 83 ASP A C 1
ATOM 644 O O . ASP A 1 83 ? -8.226 11.378 11.202 1.00 93.75 83 ASP A O 1
ATOM 648 N N . MET A 1 84 ? -8.436 9.342 12.117 1.00 94.88 84 MET A N 1
ATOM 649 C CA . MET A 1 84 ? -7.051 8.936 11.915 1.00 94.88 84 MET A CA 1
ATOM 650 C C . MET A 1 84 ? -6.980 7.430 11.680 1.00 94.88 84 MET A C 1
ATOM 652 O O . MET A 1 84 ? -7.706 6.656 12.304 1.00 94.88 84 MET A O 1
ATOM 656 N N . PHE A 1 85 ? -6.063 7.019 10.813 1.00 95.50 85 PHE A N 1
ATOM 657 C CA . PHE A 1 85 ? -5.658 5.632 10.651 1.00 95.50 85 PHE A CA 1
ATOM 658 C C . PHE A 1 85 ? -4.349 5.416 11.405 1.00 95.50 85 PHE A C 1
ATOM 660 O O . PHE A 1 85 ? -3.353 6.065 11.100 1.00 95.50 85 PHE A O 1
ATOM 667 N N . VAL A 1 86 ? -4.349 4.496 12.369 1.00 96.25 86 VAL A N 1
ATOM 668 C CA . VAL A 1 86 ? -3.118 3.983 12.981 1.00 96.25 86 VAL A CA 1
ATOM 669 C C . VAL A 1 86 ? -2.781 2.674 12.289 1.00 96.25 86 VAL A C 1
ATOM 671 O O . VAL A 1 86 ? -3.592 1.748 12.278 1.00 96.25 86 VAL A O 1
ATOM 674 N N . ILE A 1 87 ? -1.610 2.623 11.669 1.00 95.94 87 ILE A N 1
ATOM 675 C CA . ILE A 1 87 ? -1.202 1.548 10.774 1.00 95.94 87 ILE A CA 1
ATOM 676 C C . ILE A 1 87 ? 0.065 0.927 11.341 1.00 95.94 87 ILE A C 1
ATOM 678 O O . ILE A 1 87 ? 1.104 1.575 11.438 1.00 95.94 87 ILE A O 1
ATOM 682 N N . MET A 1 88 ? -0.046 -0.346 11.696 1.00 95.06 88 MET A N 1
ATOM 683 C CA . MET A 1 88 ? 1.053 -1.185 12.158 1.00 95.06 88 MET A CA 1
ATOM 684 C C . MET A 1 88 ? 1.220 -2.328 11.160 1.00 95.06 88 MET A C 1
ATOM 686 O O . MET A 1 88 ? 0.233 -2.841 10.627 1.00 95.06 88 MET A O 1
ATOM 690 N N . SER A 1 89 ? 2.459 -2.725 10.904 1.00 94.06 89 SER A N 1
ATOM 691 C CA . SER A 1 89 ? 2.786 -3.862 10.046 1.00 94.06 89 SER A CA 1
ATOM 692 C C . SER A 1 89 ? 3.720 -4.802 10.790 1.00 94.06 89 SER A C 1
ATOM 694 O O . SER A 1 89 ? 4.427 -4.389 11.70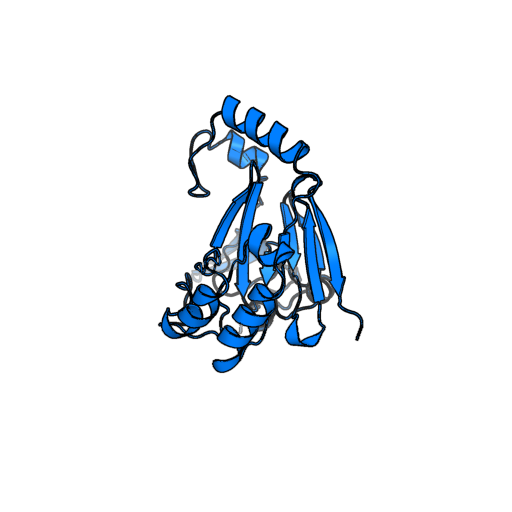4 1.00 94.06 89 SER A O 1
ATOM 696 N N . ASP A 1 90 ? 3.699 -6.073 10.389 1.00 91.44 90 ASP A N 1
ATOM 697 C CA . ASP A 1 90 ? 4.539 -7.121 10.974 1.00 91.44 90 ASP A CA 1
ATOM 698 C C . ASP A 1 90 ? 4.317 -7.276 12.490 1.00 91.44 90 ASP A C 1
ATOM 700 O O . ASP A 1 90 ? 5.251 -7.337 13.279 1.00 91.44 90 ASP A O 1
ATOM 704 N N . VAL A 1 91 ? 3.045 -7.301 12.900 1.00 91.25 91 VAL A N 1
ATOM 705 C CA . VAL A 1 91 ? 2.640 -7.515 14.294 1.00 91.25 91 VAL A CA 1
ATOM 706 C C . VAL A 1 91 ? 2.574 -9.017 14.554 1.00 91.25 91 VAL A C 1
ATOM 708 O O . VAL A 1 91 ? 1.691 -9.697 14.034 1.00 91.25 91 VAL A O 1
ATOM 711 N N . TRP A 1 92 ? 3.513 -9.541 15.338 1.00 88.88 92 TRP A N 1
ATOM 712 C CA . TRP A 1 92 ? 3.577 -10.970 15.637 1.00 88.88 92 TRP A CA 1
ATOM 713 C C . TRP A 1 92 ? 2.663 -11.312 16.811 1.00 88.88 92 TRP A C 1
ATOM 715 O O . TRP A 1 92 ? 2.869 -10.855 17.933 1.00 88.88 92 TRP A O 1
ATOM 725 N N . LEU A 1 93 ? 1.638 -12.111 16.525 1.00 83.75 93 LEU A N 1
ATOM 726 C CA . LEU A 1 93 ? 0.703 -12.653 17.502 1.00 83.75 93 LEU A CA 1
ATOM 727 C C . LEU A 1 93 ? 0.732 -14.174 17.363 1.00 83.75 93 LEU A C 1
ATOM 729 O O . LEU A 1 93 ? 0.333 -14.703 16.323 1.00 83.75 93 LEU A O 1
ATOM 733 N N . ASP A 1 94 ? 1.187 -14.879 18.394 1.00 76.31 94 ASP A N 1
ATOM 734 C CA . ASP A 1 94 ? 1.047 -16.334 18.435 1.00 76.31 94 ASP A CA 1
ATOM 735 C C . ASP A 1 94 ? -0.443 -16.721 18.562 1.00 76.31 94 ASP A C 1
ATOM 737 O O . ASP A 1 94 ? -1.305 -15.893 18.859 1.00 76.31 94 ASP A O 1
ATOM 741 N N . ASN A 1 95 ? -0.792 -17.990 18.328 1.00 61.59 95 ASN A N 1
ATOM 742 C CA . ASN A 1 95 ? -2.197 -18.428 18.240 1.00 61.59 95 ASN A CA 1
ATOM 743 C C . ASN A 1 95 ? -3.016 -18.121 19.520 1.00 61.59 95 ASN A C 1
ATOM 745 O O . ASN A 1 95 ? -4.158 -17.676 19.440 1.00 61.59 95 ASN A O 1
ATOM 749 N N . GLU A 1 96 ? -2.419 -18.268 20.708 1.00 71.25 96 GLU A N 1
ATOM 750 C CA . GLU A 1 96 ? -3.064 -17.901 21.983 1.00 71.25 96 GLU A CA 1
ATOM 751 C C . GLU A 1 96 ? -3.162 -16.376 22.201 1.00 71.25 96 GLU A C 1
ATOM 753 O O . GLU A 1 96 ? -3.967 -15.901 23.004 1.00 71.25 96 GLU A O 1
ATOM 758 N N . GLU A 1 97 ? -2.377 -15.587 21.467 1.00 82.69 97 GLU A N 1
ATOM 759 C CA . GLU A 1 97 ? -2.270 -14.138 21.643 1.00 82.69 97 GLU A CA 1
ATOM 760 C C . GLU A 1 97 ? -3.402 -13.372 20.947 1.00 82.69 97 GLU A C 1
ATOM 762 O O . GLU A 1 97 ? -3.709 -12.253 21.350 1.00 82.69 97 GLU A O 1
ATOM 767 N N . PHE A 1 98 ? -4.106 -13.965 19.971 1.00 87.44 98 PHE A N 1
ATOM 768 C CA . PHE A 1 98 ? -5.295 -13.334 19.372 1.00 87.44 98 PHE A CA 1
ATOM 769 C C . PHE A 1 98 ? -6.422 -13.133 20.396 1.00 87.44 98 PHE A C 1
ATOM 771 O O . PHE A 1 98 ? -7.057 -12.075 20.418 1.00 87.44 98 PHE A O 1
ATOM 778 N N . GLY A 1 99 ? -6.648 -14.118 21.271 1.00 90.19 99 GLY A N 1
ATOM 779 C CA . GLY A 1 99 ? -7.607 -14.003 22.373 1.00 90.19 99 GLY A CA 1
ATOM 780 C C . GLY A 1 99 ? -7.193 -12.919 23.369 1.00 90.19 99 GLY A C 1
ATOM 781 O O . GLY A 1 99 ? -7.982 -12.021 23.663 1.00 90.19 99 GLY A O 1
ATOM 782 N N . LYS A 1 100 ? -5.923 -12.929 23.798 1.00 92.94 100 LYS A N 1
ATOM 783 C CA . LYS A 1 100 ? -5.357 -11.926 24.720 1.00 92.94 100 LYS A CA 1
ATOM 784 C C . LYS A 1 100 ? -5.397 -10.511 24.145 1.00 92.94 100 LYS A C 1
ATOM 786 O O . LYS A 1 100 ? -5.736 -9.571 24.860 1.00 92.94 100 LYS A O 1
ATOM 791 N N . LEU A 1 101 ? -5.119 -10.343 22.852 1.00 93.88 10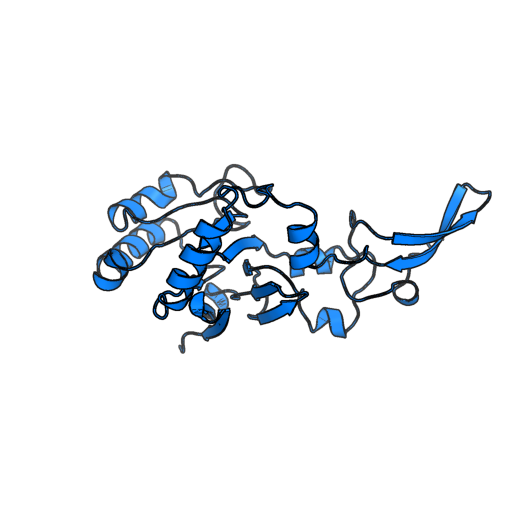1 LEU A N 1
ATOM 792 C CA . LEU A 1 101 ? -5.282 -9.066 22.156 1.00 93.88 101 LEU A CA 1
ATOM 793 C C . LEU A 1 101 ? -6.746 -8.613 22.183 1.00 93.88 101 LEU A C 1
ATOM 795 O O . LEU A 1 101 ? -7.028 -7.446 22.460 1.00 93.88 101 LEU A O 1
ATOM 799 N N . GLY A 1 102 ? -7.679 -9.535 21.934 1.00 94.62 102 GLY A N 1
ATOM 800 C CA . GLY A 1 102 ? -9.111 -9.282 22.058 1.00 94.62 102 GLY A CA 1
ATOM 801 C C . GLY A 1 102 ? -9.498 -8.795 23.455 1.00 94.62 102 GLY A C 1
ATOM 802 O O . GLY A 1 102 ? -10.164 -7.767 23.579 1.00 94.62 102 GLY A O 1
ATOM 803 N N . GLU A 1 103 ? -9.050 -9.480 24.506 1.00 94.94 103 GLU A N 1
ATOM 804 C CA . GLU A 1 103 ? -9.268 -9.086 25.904 1.00 94.94 103 GLU A CA 1
ATOM 805 C C . GLU A 1 103 ? -8.648 -7.722 26.226 1.00 94.94 103 GLU A C 1
ATOM 807 O O . GLU A 1 103 ? -9.309 -6.863 26.817 1.00 94.94 103 GLU A O 1
ATOM 812 N N . MET A 1 104 ? -7.411 -7.485 25.783 1.00 94.81 104 MET A N 1
ATOM 813 C CA . MET A 1 104 ? -6.709 -6.219 25.972 1.00 94.81 104 MET A CA 1
ATOM 814 C C . MET A 1 104 ? -7.489 -5.068 25.335 1.00 94.81 104 MET A C 1
ATOM 816 O O . MET A 1 104 ? -7.786 -4.090 26.019 1.00 94.81 104 MET A O 1
ATOM 820 N N . ILE A 1 105 ? -7.909 -5.185 24.074 1.00 95.31 105 ILE A N 1
ATOM 821 C CA . ILE A 1 105 ? -8.765 -4.175 23.432 1.00 95.31 105 ILE A CA 1
ATOM 822 C C . ILE A 1 105 ? -10.100 -4.056 24.180 1.00 95.31 105 ILE A C 1
ATOM 824 O O . ILE A 1 105 ? -10.580 -2.952 24.435 1.00 95.31 105 ILE A O 1
ATOM 828 N N . GLY A 1 106 ? -10.685 -5.189 24.575 1.00 94.06 106 GLY A N 1
ATOM 829 C CA . GLY A 1 106 ? -11.951 -5.268 25.297 1.00 94.06 106 GLY A CA 1
ATOM 830 C C . GLY A 1 106 ? -11.950 -4.527 26.636 1.00 94.06 106 GLY A C 1
ATOM 831 O O . GLY A 1 106 ? -12.964 -3.931 26.997 1.00 94.06 106 GLY A O 1
ATOM 832 N N . SER A 1 107 ? -10.814 -4.519 27.337 1.00 96.50 107 SER A N 1
ATOM 833 C CA . SER A 1 107 ? -10.614 -3.781 28.591 1.00 96.50 107 SER A CA 1
ATOM 834 C C . SER A 1 107 ? -10.491 -2.261 28.406 1.00 96.50 107 SER A C 1
ATOM 836 O O . SER A 1 107 ? -10.675 -1.507 29.362 1.00 96.50 107 SER A O 1
ATOM 838 N N . HIS A 1 108 ? -10.266 -1.783 27.178 1.00 96.31 108 HIS A N 1
ATOM 839 C CA . HIS A 1 108 ? -10.156 -0.363 26.846 1.00 96.31 108 HIS A CA 1
ATOM 840 C C . HIS A 1 108 ? -11.428 0.133 26.141 1.00 96.31 108 HIS A C 1
ATOM 842 O O . HIS A 1 108 ? -11.462 0.288 24.919 1.00 96.31 108 HIS A O 1
ATOM 848 N N . ALA A 1 109 ? -12.475 0.438 26.919 1.00 94.25 109 ALA A N 1
ATOM 849 C CA . ALA A 1 109 ? -13.806 0.806 26.406 1.00 94.25 109 ALA A CA 1
ATOM 850 C C . ALA A 1 109 ? -13.780 1.901 25.321 1.00 94.25 109 ALA A C 1
ATOM 852 O O . ALA A 1 109 ? -14.433 1.761 24.290 1.00 94.25 109 ALA A O 1
ATOM 853 N N . ARG A 1 110 ? -12.951 2.942 25.494 1.00 94.25 110 ARG A N 1
ATOM 854 C CA . ARG A 1 110 ? -12.806 4.025 24.503 1.00 94.25 110 ARG A CA 1
ATOM 855 C C . ARG A 1 110 ? -12.350 3.521 23.131 1.00 94.25 110 ARG A C 1
ATOM 857 O O . ARG A 1 110 ? -12.882 3.972 22.123 1.00 94.25 110 ARG A O 1
ATOM 864 N N . LEU A 1 111 ? -11.385 2.599 23.092 1.00 93.25 111 LEU A N 1
ATOM 865 C CA . LEU A 1 111 ? -10.894 2.014 21.840 1.00 93.25 111 LEU A CA 1
ATOM 866 C C . LEU A 1 111 ? -11.942 1.080 21.236 1.00 93.25 111 LEU A C 1
ATOM 868 O O . LEU A 1 111 ? -12.215 1.136 20.041 1.00 93.25 111 LEU A O 1
ATOM 872 N N . LYS A 1 112 ? -12.578 0.251 22.065 1.00 92.38 112 LYS A N 1
ATOM 873 C CA . LYS A 1 112 ? -13.615 -0.678 21.609 1.00 92.38 112 LYS A CA 1
ATOM 874 C C . LYS A 1 112 ? -14.806 0.040 20.961 1.00 92.38 112 LYS A C 1
ATOM 876 O O . LYS A 1 112 ? -15.307 -0.424 19.939 1.00 92.38 112 LYS A O 1
ATOM 881 N N . GLU A 1 113 ? -15.257 1.148 21.546 1.00 92.38 113 GLU A N 1
ATOM 882 C CA . GLU A 1 113 ? -16.458 1.875 21.111 1.00 92.38 113 GLU A CA 1
ATOM 883 C C . GLU A 1 113 ? -16.203 2.834 19.943 1.00 92.38 113 GLU A C 1
ATOM 885 O O . GLU A 1 113 ? -17.073 2.998 19.087 1.00 92.38 113 GLU A O 1
ATOM 890 N N . HIS A 1 114 ? -15.022 3.458 19.883 1.00 93.19 114 HIS A N 1
ATOM 891 C CA . HIS A 1 114 ? -14.739 4.533 18.926 1.00 93.19 114 HIS A CA 1
ATOM 892 C C . HIS A 1 114 ? -13.690 4.188 17.865 1.00 93.19 114 HIS A C 1
ATOM 894 O O . HIS A 1 114 ? -13.420 5.013 16.995 1.00 93.19 114 HIS A O 1
ATOM 900 N N . SER A 1 115 ? -13.105 2.989 17.892 1.00 94.50 115 SER A N 1
ATOM 901 C CA . SER A 1 115 ? -12.137 2.546 16.884 1.00 94.50 115 SER A CA 1
ATOM 902 C C . SER A 1 115 ? -12.653 1.353 16.085 1.00 94.50 115 SER A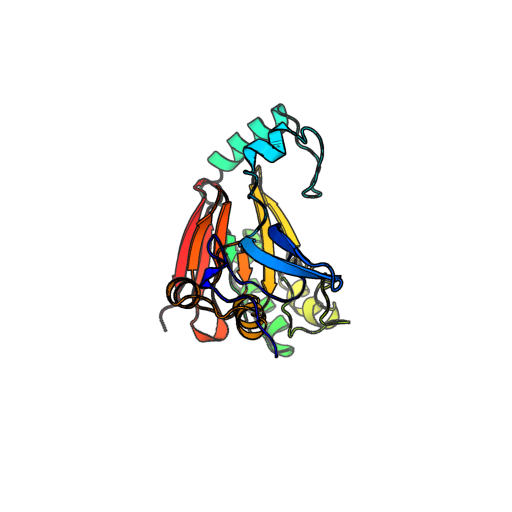 C 1
ATOM 904 O O . SER A 1 115 ? -13.533 0.603 16.511 1.00 94.50 115 SER A O 1
ATOM 906 N N . ARG A 1 116 ? -12.102 1.177 14.884 1.00 95.19 116 ARG A N 1
ATOM 907 C CA . ARG A 1 116 ? -12.300 -0.016 14.058 1.00 95.19 116 ARG A CA 1
ATOM 908 C C . ARG A 1 116 ? -10.954 -0.686 13.861 1.00 95.19 116 ARG A C 1
ATOM 910 O O . ARG A 1 116 ? -9.972 -0.017 13.561 1.00 95.19 116 ARG A O 1
ATOM 917 N N . PHE A 1 117 ? -10.935 -2.002 14.018 1.00 96.44 117 PHE A N 1
ATOM 918 C CA . PHE A 1 117 ? -9.732 -2.810 13.878 1.00 96.44 117 PHE A CA 1
ATOM 919 C C . PHE A 1 117 ? -9.807 -3.551 12.553 1.00 96.44 117 PHE A C 1
ATOM 921 O O . PHE A 1 117 ? -10.757 -4.298 12.323 1.00 96.44 117 PHE A O 1
ATOM 928 N N . LEU A 1 118 ? -8.839 -3.302 11.676 1.00 96.19 118 LEU A N 1
ATOM 929 C CA . LEU A 1 118 ? -8.722 -3.968 10.389 1.00 96.19 118 LEU A CA 1
ATOM 930 C C . LEU A 1 118 ? -7.473 -4.842 10.395 1.00 96.19 118 LEU A C 1
ATOM 932 O O . LEU A 1 118 ? -6.374 -4.349 10.626 1.00 96.19 118 LEU A O 1
ATOM 936 N N . PHE A 1 119 ? -7.652 -6.121 10.097 1.00 96.44 119 PHE A N 1
ATOM 937 C CA . PHE A 1 119 ? -6.582 -7.103 10.031 1.00 96.44 119 PHE A CA 1
ATOM 938 C C . PHE A 1 119 ? -6.382 -7.538 8.581 1.00 96.44 119 PHE A C 1
ATOM 940 O O . PHE A 1 119 ? -7.316 -8.018 7.927 1.00 96.44 119 PHE A O 1
ATOM 947 N N . ILE A 1 120 ? -5.158 -7.354 8.090 1.00 96.00 120 ILE A N 1
ATOM 948 C CA . ILE A 1 120 ? -4.739 -7.660 6.722 1.00 96.00 120 ILE A CA 1
ATOM 949 C C . ILE A 1 120 ? -3.661 -8.744 6.809 1.00 96.00 120 ILE A C 1
ATOM 951 O O . ILE A 1 120 ? -2.646 -8.508 7.463 1.00 96.00 120 ILE A O 1
ATOM 955 N N . PRO A 1 121 ? -3.848 -9.911 6.171 1.00 95.00 121 PRO A N 1
ATOM 956 C CA . PRO A 1 121 ? -2.931 -11.031 6.320 1.00 95.00 121 PRO A CA 1
ATOM 957 C C . PRO A 1 121 ? -1.597 -10.777 5.614 1.00 95.00 121 PRO A C 1
ATOM 959 O O . PRO A 1 121 ? -1.555 -10.349 4.455 1.00 95.00 121 PRO A O 1
ATOM 962 N N . GLY A 1 122 ? -0.501 -11.097 6.290 1.00 93.06 122 GLY A N 1
ATOM 963 C CA . GLY A 1 122 ? 0.848 -11.089 5.749 1.00 93.06 122 GLY A CA 1
ATOM 964 C C . GLY A 1 122 ? 1.197 -12.305 4.886 1.00 93.06 122 GLY A C 1
ATOM 965 O O . GLY A 1 122 ? 0.415 -13.250 4.751 1.00 93.06 122 GLY A O 1
ATOM 966 N N . PRO A 1 123 ? 2.385 -12.288 4.254 1.00 91.88 123 PRO A N 1
ATOM 967 C CA . PRO A 1 123 ? 2.867 -13.391 3.424 1.00 91.88 123 PRO A CA 1
ATOM 968 C C . PRO A 1 123 ? 3.146 -14.678 4.219 1.00 91.88 123 PRO A C 1
ATOM 970 O O . PRO A 1 123 ? 3.065 -15.762 3.640 1.00 91.88 123 PRO A O 1
ATOM 973 N N . ASP A 1 124 ? 3.410 -14.564 5.517 1.00 91.38 124 ASP A N 1
ATOM 974 C CA . ASP A 1 124 ? 3.777 -15.691 6.381 1.00 91.38 124 ASP A CA 1
ATOM 975 C C . ASP A 1 124 ? 2.597 -16.180 7.249 1.00 91.38 124 ASP A C 1
ATOM 977 O O . ASP A 1 124 ? 2.715 -17.176 7.958 1.00 91.38 124 ASP A O 1
ATOM 981 N N . ASP A 1 125 ? 1.435 -15.525 7.150 1.00 92.25 125 ASP A N 1
ATOM 982 C CA . ASP A 1 125 ? 0.249 -15.877 7.934 1.00 92.25 125 ASP A CA 1
ATOM 983 C C . ASP A 1 125 ? -0.418 -17.171 7.451 1.00 92.25 125 ASP A C 1
ATOM 985 O O . ASP A 1 125 ? -0.280 -17.594 6.296 1.00 92.25 125 ASP A O 1
ATOM 989 N N . ALA A 1 126 ? -1.230 -17.771 8.324 1.00 90.31 126 ALA A N 1
ATOM 990 C CA . ALA A 1 126 ? -2.034 -18.938 7.990 1.00 90.31 126 ALA A CA 1
ATOM 991 C C . ALA A 1 126 ? -3.040 -18.633 6.867 1.00 90.31 126 ALA A C 1
ATOM 993 O O . ALA A 1 126 ? -3.762 -17.635 6.879 1.00 90.31 126 ALA A O 1
ATOM 994 N N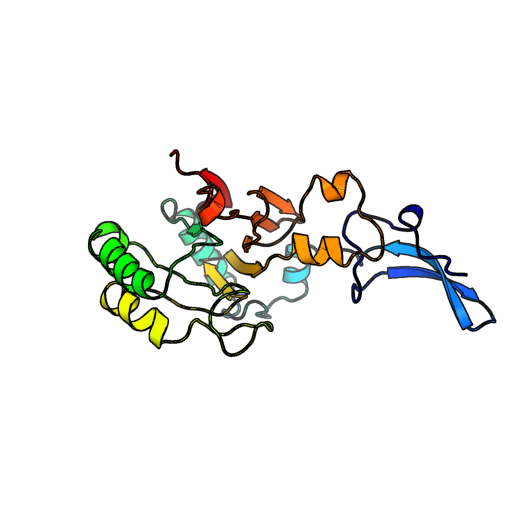 . GLY A 1 127 ? -3.125 -19.539 5.899 1.00 88.69 127 GLY A N 1
ATOM 995 C CA . GLY A 1 127 ? -4.050 -19.435 4.782 1.00 88.69 127 GLY A CA 1
ATOM 996 C C . GLY A 1 127 ? -3.897 -20.607 3.814 1.00 88.69 127 GLY A C 1
ATOM 997 O O . GLY A 1 127 ? -2.978 -21.413 3.955 1.00 88.69 127 GLY A O 1
ATOM 998 N N . PRO A 1 128 ? -4.786 -20.719 2.817 1.00 87.12 128 PRO A N 1
ATOM 999 C CA . PRO A 1 128 ? -4.768 -21.820 1.856 1.00 87.12 128 PRO A CA 1
ATOM 1000 C C . PRO A 1 128 ? -3.578 -21.761 0.886 1.00 87.12 128 PRO A C 1
ATOM 1002 O O . PRO A 1 128 ? -3.257 -22.761 0.252 1.00 87.12 128 PRO A O 1
ATOM 1005 N N . SER A 1 129 ? -2.955 -20.590 0.718 1.00 87.38 129 SER A N 1
ATOM 1006 C CA . SER A 1 129 ? -1.830 -20.376 -0.190 1.00 87.38 129 SER A CA 1
ATOM 1007 C C . SER A 1 129 ? -1.071 -19.092 0.155 1.00 87.38 129 SER A C 1
ATOM 1009 O O . SER A 1 129 ? -1.598 -18.209 0.833 1.00 87.38 129 SER A O 1
ATOM 1011 N N . THR A 1 130 ? 0.153 -18.973 -0.361 1.00 88.00 130 THR A N 1
ATOM 1012 C CA . THR A 1 130 ? 0.984 -17.762 -0.296 1.00 88.00 130 THR A CA 1
ATOM 1013 C C . THR A 1 130 ? 0.824 -16.844 -1.514 1.00 88.00 130 THR A C 1
ATOM 1015 O O . THR A 1 130 ? 1.462 -15.789 -1.575 1.00 88.00 130 THR A O 1
ATOM 1018 N N . VAL A 1 131 ? -0.027 -17.220 -2.479 1.00 92.00 131 VAL A N 1
ATOM 1019 C CA . VAL A 1 131 ? -0.305 -16.440 -3.699 1.00 92.00 131 VAL A CA 1
ATOM 1020 C C . VAL A 1 131 ? -1.243 -15.262 -3.437 1.00 92.00 131 VAL A C 1
ATOM 1022 O O . VAL A 1 131 ? -2.075 -15.297 -2.535 1.00 92.00 131 VAL A O 1
ATOM 1025 N N . LEU A 1 132 ? -1.127 -14.223 -4.264 1.00 93.50 132 LEU A N 1
ATOM 1026 C CA . LEU A 1 132 ? -2.022 -13.067 -4.251 1.00 93.50 132 LEU A CA 1
ATOM 1027 C C . LEU A 1 132 ? -3.157 -13.241 -5.281 1.00 93.50 132 LEU A C 1
ATOM 1029 O O . LEU A 1 132 ? -2.909 -13.821 -6.339 1.00 93.50 132 LEU A O 1
ATOM 1033 N N . PRO A 1 133 ? -4.360 -12.686 -5.030 1.00 95.88 133 PRO A N 1
ATOM 1034 C CA . PRO A 1 133 ? -4.804 -12.081 -3.770 1.00 95.88 133 PRO A CA 1
ATOM 1035 C C . PRO A 1 133 ? -4.977 -13.127 -2.658 1.00 95.88 133 PRO A C 1
ATOM 1037 O O . PRO A 1 133 ? -5.523 -14.204 -2.891 1.00 95.88 133 PRO A O 1
ATOM 1040 N N . ARG A 1 134 ? -4.548 -12.800 -1.436 1.00 95.19 134 ARG A N 1
ATOM 1041 C CA . ARG A 1 134 ? -4.743 -13.659 -0.261 1.00 95.19 134 ARG A CA 1
ATOM 1042 C C . ARG A 1 134 ? -6.110 -13.417 0.357 1.00 95.19 134 ARG A C 1
ATOM 1044 O O . ARG A 1 134 ? -6.523 -12.268 0.508 1.00 95.19 134 ARG A O 1
ATOM 1051 N N . CYS A 1 135 ? -6.793 -14.490 0.745 1.00 94.75 135 CYS A N 1
ATOM 1052 C CA . CYS A 1 135 ? -8.031 -14.399 1.516 1.00 94.75 135 CYS A CA 1
ATOM 1053 C C . CYS A 1 135 ? -7.763 -13.917 2.948 1.00 94.75 135 CYS A C 1
ATOM 1055 O O . CYS A 1 135 ? -6.628 -13.974 3.417 1.00 94.75 135 CYS A O 1
ATOM 1057 N N . ALA A 1 136 ? -8.821 -13.495 3.643 1.00 95.75 136 ALA A N 1
ATOM 1058 C CA . ALA A 1 136 ? -8.762 -13.162 5.062 1.00 95.75 136 ALA A CA 1
ATOM 1059 C C . ALA A 1 136 ? -8.286 -14.341 5.928 1.00 95.75 136 ALA A C 1
ATOM 1061 O O . ALA A 1 136 ? -8.359 -15.503 5.512 1.00 95.75 136 ALA A O 1
ATOM 1062 N N . LEU A 1 137 ? -7.825 -14.020 7.141 1.00 93.31 137 LEU A N 1
ATOM 1063 C CA . LEU A 1 137 ? -7.386 -15.015 8.117 1.00 93.31 137 LEU A CA 1
ATOM 1064 C C . LEU A 1 137 ? -8.509 -16.028 8.425 1.00 93.31 137 LEU A C 1
ATOM 1066 O O . LEU A 1 137 ? -9.679 -15.641 8.515 1.00 93.31 137 LEU A O 1
ATOM 1070 N N . PRO A 1 138 ? -8.179 -17.324 8.586 1.00 92.56 138 PRO A N 1
ATOM 1071 C CA . PRO A 1 138 ? -9.154 -18.351 8.931 1.00 92.56 138 PRO A CA 1
ATOM 1072 C C . PRO A 1 138 ? -9.914 -18.059 10.229 1.00 92.56 138 PRO A C 1
ATOM 1074 O O . PRO A 1 138 ? -9.324 -17.641 11.223 1.00 92.56 138 PRO A O 1
ATOM 1077 N N . LYS A 1 139 ? -11.213 -18.389 10.254 1.00 92.62 139 LYS A N 1
ATOM 1078 C CA . LYS A 1 139 ? -12.091 -18.088 11.396 1.00 92.62 139 LYS A CA 1
ATOM 1079 C C . LYS A 1 139 ? -11.605 -18.658 12.728 1.00 92.62 139 LYS A C 1
ATOM 1081 O O . LYS A 1 139 ? -11.710 -17.978 13.737 1.00 92.62 139 LYS A O 1
ATOM 1086 N N . TYR A 1 140 ? -11.011 -19.851 12.730 1.00 90.75 140 TYR A N 1
ATOM 1087 C CA . TYR A 1 140 ? -10.512 -20.469 13.962 1.00 90.75 140 TYR A CA 1
ATOM 1088 C C . TYR A 1 140 ? -9.417 -19.642 14.666 1.00 90.75 140 TYR A C 1
ATOM 1090 O O . TYR A 1 140 ? -9.227 -19.814 15.862 1.00 90.75 140 TYR A O 1
ATOM 1098 N N . LEU A 1 141 ? -8.709 -18.752 13.951 1.00 90.06 141 LEU A N 1
ATOM 1099 C CA . LEU A 1 141 ? -7.761 -17.799 14.549 1.00 90.06 141 LEU A CA 1
ATOM 1100 C C . LEU A 1 141 ? -8.460 -16.531 15.048 1.00 90.06 141 LEU A C 1
ATOM 1102 O O . LEU A 1 141 ? -8.055 -15.925 16.034 1.00 90.06 141 LEU A O 1
ATOM 1106 N N . THR A 1 142 ? -9.501 -16.095 14.340 1.00 93.25 142 THR A N 1
ATOM 1107 C CA . THR A 1 142 ? -10.101 -14.769 14.530 1.00 93.25 142 THR A CA 1
ATOM 1108 C C . THR A 1 142 ? -11.300 -14.775 15.475 1.00 93.25 142 THR A C 1
ATOM 1110 O O . THR A 1 142 ? -11.660 -13.727 16.008 1.00 93.25 142 THR A O 1
ATOM 1113 N N . GLU A 1 143 ? -11.946 -15.928 15.663 1.00 93.25 143 GLU A N 1
ATOM 1114 C CA . GLU A 1 143 ? -13.185 -16.084 16.434 1.00 93.25 143 GLU A CA 1
ATOM 1115 C C . GLU A 1 143 ? -13.023 -15.632 17.889 1.00 93.25 143 GLU A C 1
ATOM 1117 O O . GLU A 1 143 ? -13.881 -14.904 18.384 1.00 93.25 143 GLU A O 1
ATOM 1122 N N . GLU A 1 144 ? -11.918 -15.982 18.556 1.00 92.25 144 GLU A N 1
ATOM 1123 C CA . GLU A 1 144 ? -11.668 -15.561 19.943 1.00 92.25 144 GLU A CA 1
ATOM 1124 C C . GLU A 1 144 ? -11.545 -14.037 20.066 1.00 92.25 144 GLU A C 1
ATOM 1126 O O . GLU A 1 144 ? -12.212 -13.428 20.901 1.00 92.25 144 GLU A O 1
ATOM 1131 N N . LEU A 1 145 ? -10.785 -13.388 19.176 1.00 93.94 145 LEU A N 1
ATOM 1132 C CA . LEU A 1 145 ? -10.676 -11.926 19.161 1.00 93.94 145 LEU A CA 1
ATOM 1133 C C . LEU A 1 145 ? -12.045 -11.272 18.931 1.00 93.94 145 LEU A C 1
ATOM 1135 O O . LEU A 1 145 ? -12.405 -10.310 19.615 1.00 93.94 145 LEU A O 1
ATOM 1139 N N . GLN A 1 146 ? -12.836 -11.808 17.996 1.00 94.94 146 GLN A N 1
ATOM 1140 C CA . GLN A 1 146 ? -14.154 -11.268 17.655 1.00 94.94 146 GLN A CA 1
ATOM 1141 C C . GLN A 1 146 ? -15.182 -11.393 18.787 1.00 94.94 146 GLN A C 1
ATOM 1143 O O . GLN A 1 146 ? -16.098 -10.570 18.843 1.00 94.94 146 GLN A O 1
ATOM 1148 N N . LYS A 1 147 ? -15.027 -12.337 19.727 1.00 94.44 147 LYS A N 1
ATOM 1149 C CA . LYS A 1 147 ? -15.866 -12.383 20.942 1.00 94.44 147 LYS A CA 1
ATOM 1150 C C . LYS A 1 147 ? -15.714 -11.112 21.781 1.00 94.44 147 LYS A C 1
ATOM 1152 O O . LYS A 1 147 ? -16.697 -10.613 22.328 1.00 94.44 147 LYS A O 1
ATOM 1157 N N . HIS A 1 148 ? -14.501 -10.565 21.859 1.00 94.69 148 HIS A N 1
ATOM 1158 C CA . HIS A 1 148 ? -14.216 -9.351 22.627 1.00 94.69 148 HIS A CA 1
ATOM 1159 C C . HIS A 1 148 ? -14.375 -8.069 21.798 1.00 94.69 148 HIS A C 1
ATOM 1161 O O . HIS A 1 148 ? -14.822 -7.046 22.335 1.00 94.69 148 HIS A O 1
ATOM 1167 N N . VAL A 1 149 ? -14.062 -8.133 20.499 1.00 95.62 149 VAL A N 1
ATOM 1168 C CA . VAL A 1 149 ? -14.044 -7.010 19.548 1.00 95.62 149 VAL A CA 1
ATOM 1169 C C . VAL A 1 149 ? -14.923 -7.346 18.327 1.00 95.62 149 VAL A C 1
ATOM 1171 O O . VAL A 1 149 ? -14.414 -7.652 17.247 1.00 95.62 149 VAL A O 1
ATOM 1174 N N . PRO A 1 150 ? -16.263 -7.302 18.460 1.00 92.19 150 PRO A N 1
ATOM 1175 C CA . PRO A 1 150 ? -17.186 -7.759 17.410 1.00 92.19 150 PRO A CA 1
ATOM 1176 C C . PRO A 1 150 ? -17.165 -6.894 16.140 1.00 92.19 150 PRO A C 1
ATOM 1178 O O . PRO A 1 150 ? -17.655 -7.298 15.091 1.00 92.19 150 PRO A O 1
ATOM 1181 N N . ASN A 1 151 ? -16.608 -5.687 16.224 1.00 89.50 151 ASN A N 1
ATOM 1182 C CA . ASN A 1 151 ? -16.449 -4.742 15.123 1.00 89.50 151 ASN A CA 1
ATOM 1183 C C . ASN A 1 151 ? -15.111 -4.890 14.368 1.00 89.50 151 ASN A C 1
ATOM 1185 O O . ASN A 1 151 ? -14.861 -4.088 13.457 1.00 89.50 151 ASN A O 1
ATOM 1189 N N . ALA A 1 152 ? -14.278 -5.878 14.730 1.00 95.69 152 ALA A N 1
ATOM 1190 C CA . ALA A 1 152 ? -13.041 -6.219 14.032 1.00 95.69 152 ALA A CA 1
ATOM 1191 C C . ALA A 1 152 ? -13.319 -6.801 12.636 1.00 95.69 152 ALA A C 1
ATOM 1193 O O . ALA A 1 152 ? -14.135 -7.710 12.464 1.00 95.69 152 ALA A O 1
ATOM 1194 N N . ILE A 1 153 ? -12.614 -6.278 11.637 1.00 96.31 153 ILE A N 1
ATOM 1195 C CA . ILE A 1 153 ? -12.747 -6.628 10.225 1.00 96.31 153 ILE A CA 1
ATOM 1196 C C . ILE A 1 153 ? -11.484 -7.376 9.802 1.00 96.31 153 ILE A C 1
ATOM 1198 O O . ILE A 1 153 ? -10.379 -6.865 9.947 1.00 96.31 153 ILE A O 1
ATOM 1202 N N . PHE A 1 154 ? -11.650 -8.563 9.229 1.00 96.44 154 PHE A N 1
ATOM 1203 C CA . PHE A 1 154 ? -10.567 -9.343 8.632 1.00 96.44 154 PHE A CA 1
ATOM 1204 C C . PHE A 1 154 ? -10.761 -9.336 7.118 1.00 96.44 154 PHE A C 1
ATOM 1206 O O . PHE A 1 154 ? -11.844 -9.673 6.638 1.00 96.44 154 PHE A O 1
ATOM 1213 N N . THR A 1 155 ? -9.749 -8.907 6.367 1.00 96.12 155 THR A N 1
ATOM 1214 C CA . THR A 1 155 ? -9.865 -8.639 4.922 1.00 96.12 155 THR A CA 1
ATOM 1215 C C . THR A 1 155 ? -8.791 -9.363 4.107 1.00 96.12 155 THR A C 1
ATOM 1217 O O . THR A 1 155 ? -7.955 -10.070 4.661 1.00 96.12 155 THR A O 1
ATOM 1220 N N . SER A 1 156 ? -8.840 -9.237 2.781 1.00 95.88 156 SER A N 1
ATOM 1221 C CA . SER A 1 156 ? -7.841 -9.790 1.864 1.00 95.88 156 SER A CA 1
ATOM 1222 C C . SER A 1 156 ? -6.516 -9.025 1.908 1.00 95.88 156 SER A C 1
ATOM 1224 O O . SER A 1 156 ? -6.437 -7.914 2.423 1.00 95.88 156 SER A O 1
ATOM 1226 N N . ASN A 1 157 ? -5.476 -9.586 1.297 1.00 96.00 157 ASN A N 1
ATOM 1227 C CA . ASN A 1 157 ? -4.249 -8.854 0.988 1.00 96.00 157 ASN A CA 1
ATOM 1228 C C . ASN A 1 157 ? -3.904 -9.016 -0.506 1.00 96.00 157 ASN A C 1
ATOM 1230 O O . ASN A 1 157 ? -3.728 -10.152 -0.959 1.00 96.00 157 ASN A O 1
ATOM 1234 N N . PRO A 1 158 ? -3.809 -7.925 -1.288 1.00 96.00 158 PRO A N 1
ATOM 1235 C CA . PRO A 1 158 ? -4.088 -6.536 -0.901 1.00 96.00 158 PRO A CA 1
ATOM 1236 C C . PRO A 1 158 ? -5.566 -6.296 -0.555 1.00 96.00 158 PRO A C 1
ATOM 1238 O O . PRO A 1 158 ? -6.440 -7.109 -0.875 1.00 96.00 158 PRO A O 1
ATOM 1241 N N . CYS A 1 159 ? -5.852 -5.150 0.059 1.00 95.06 159 CYS A N 1
ATOM 1242 C CA . CYS A 1 159 ? -7.215 -4.646 0.213 1.00 95.06 159 CYS A CA 1
ATOM 1243 C C . CYS A 1 159 ? -7.310 -3.150 -0.082 1.00 95.06 159 CYS A C 1
ATOM 1245 O O . CYS A 1 159 ? -6.320 -2.420 -0.104 1.00 95.06 159 CYS A O 1
ATOM 1247 N N . ARG A 1 160 ? -8.544 -2.697 -0.287 1.00 94.12 160 ARG A N 1
ATOM 1248 C CA . ARG A 1 160 ? -8.888 -1.324 -0.643 1.00 94.12 160 ARG A CA 1
ATOM 1249 C C . ARG A 1 160 ? -9.884 -0.771 0.365 1.00 94.12 160 ARG A C 1
ATOM 1251 O O . ARG A 1 160 ? -10.851 -1.450 0.702 1.00 94.12 160 ARG A O 1
ATOM 1258 N N . ILE A 1 161 ? -9.659 0.453 0.826 1.00 91.69 161 ILE A N 1
ATOM 1259 C CA . ILE A 1 161 ? -10.564 1.192 1.705 1.00 91.69 161 ILE A CA 1
ATOM 1260 C C . ILE A 1 161 ? -10.910 2.508 1.031 1.00 91.69 161 ILE A C 1
ATOM 1262 O O . ILE A 1 161 ? -10.028 3.285 0.674 1.00 91.69 161 ILE A O 1
ATOM 1266 N N . LYS A 1 162 ? -12.208 2.761 0.885 1.00 90.88 162 LYS A N 1
ATOM 1267 C CA . LYS A 1 162 ? -12.722 4.055 0.451 1.00 90.88 162 LYS A CA 1
ATOM 1268 C C . LYS A 1 162 ? -13.130 4.841 1.689 1.00 90.88 162 LYS A C 1
ATOM 1270 O O . LYS A 1 162 ? -14.013 4.403 2.426 1.00 90.88 162 LYS A O 1
ATOM 1275 N N . PHE A 1 163 ? -12.473 5.967 1.933 1.00 91.25 163 PHE A N 1
ATOM 1276 C CA . PHE A 1 163 ? -12.733 6.827 3.082 1.00 91.25 163 PHE A CA 1
ATOM 1277 C C . PHE A 1 163 ? -13.052 8.236 2.587 1.00 91.25 163 PHE A C 1
ATOM 1279 O O . PHE A 1 163 ? -12.173 8.942 2.106 1.00 91.25 163 PHE A O 1
ATOM 1286 N N . TYR A 1 164 ? -14.326 8.625 2.653 1.00 92.62 164 TYR A N 1
ATOM 1287 C CA . TYR A 1 164 ? -14.844 9.809 1.959 1.00 92.62 164 TYR A CA 1
ATOM 1288 C C . TYR A 1 164 ? -14.459 9.819 0.468 1.00 92.62 164 TYR A C 1
ATOM 1290 O O . TYR A 1 164 ? -14.928 8.960 -0.280 1.00 92.62 164 TYR A O 1
ATOM 1298 N N . THR A 1 165 ? -13.636 10.781 0.035 1.00 89.31 165 THR A N 1
ATOM 1299 C CA . THR A 1 165 ? -13.147 10.888 -1.349 1.00 89.31 165 THR A CA 1
ATOM 1300 C C . THR A 1 165 ? -11.803 10.195 -1.571 1.00 89.31 165 THR A C 1
ATOM 1302 O O . THR A 1 165 ? -11.308 10.140 -2.697 1.00 89.31 165 THR A O 1
ATOM 1305 N N . GLN A 1 166 ? -11.215 9.635 -0.515 1.00 89.94 166 GLN A N 1
ATOM 1306 C CA . GLN A 1 166 ? -9.913 8.991 -0.566 1.00 89.94 166 GLN A CA 1
ATOM 1307 C C . GLN A 1 166 ? -10.025 7.502 -0.857 1.00 89.94 166 GLN A C 1
ATOM 1309 O O . GLN A 1 166 ? -10.892 6.790 -0.348 1.00 89.94 166 GLN A O 1
ATOM 1314 N N . GLU A 1 167 ? -9.078 7.043 -1.660 1.00 90.44 167 GLU A N 1
ATOM 1315 C CA . GLU A 1 167 ? -8.933 5.672 -2.117 1.00 90.44 167 GLU A CA 1
ATOM 1316 C C . GLU A 1 167 ? -7.607 5.153 -1.569 1.00 90.44 167 GLU A C 1
ATOM 1318 O O . GLU A 1 167 ? -6.537 5.527 -2.043 1.00 90.44 167 GLU A O 1
ATOM 1323 N N . ILE A 1 168 ? -7.676 4.334 -0.521 1.00 92.31 168 ILE A N 1
ATOM 1324 C CA . ILE A 1 168 ? -6.507 3.851 0.213 1.00 92.31 168 ILE A CA 1
ATOM 1325 C C . ILE A 1 168 ? -6.307 2.375 -0.114 1.00 92.31 168 ILE A C 1
ATOM 1327 O O . ILE A 1 168 ? -7.200 1.552 0.097 1.00 92.31 168 ILE A O 1
ATOM 1331 N N . VAL A 1 169 ? -5.130 2.026 -0.625 1.00 93.94 169 VAL A N 1
ATOM 1332 C CA . VAL A 1 169 ? -4.751 0.640 -0.914 1.00 93.94 169 VAL A CA 1
ATOM 1333 C C . VAL A 1 169 ? -3.726 0.188 0.112 1.00 93.94 169 VAL A C 1
ATOM 1335 O O . VAL A 1 169 ? -2.679 0.815 0.258 1.00 93.94 169 VAL A O 1
ATOM 1338 N N . PHE A 1 170 ? -4.018 -0.920 0.785 1.00 94.38 170 PHE A N 1
ATOM 1339 C CA . PHE A 1 170 ? -3.079 -1.588 1.675 1.00 94.38 170 PHE A CA 1
ATOM 1340 C C . PHE A 1 170 ? -2.530 -2.834 1.001 1.00 94.38 170 PHE A C 1
ATOM 1342 O O . PHE A 1 170 ? -3.288 -3.640 0.447 1.00 94.38 170 PHE A O 1
ATOM 1349 N N . PHE A 1 171 ? -1.216 -3.014 1.089 1.00 94.69 171 PHE A N 1
ATOM 1350 C CA . PHE A 1 171 ? -0.549 -4.179 0.539 1.00 94.69 171 PHE A CA 1
ATOM 1351 C C . PHE A 1 171 ? 0.598 -4.623 1.449 1.00 94.69 171 PHE A C 1
ATOM 1353 O O . PHE A 1 171 ? 1.621 -3.953 1.562 1.00 94.69 171 PHE A O 1
ATOM 1360 N N . ARG A 1 172 ? 0.435 -5.769 2.116 1.00 93.56 172 ARG A N 1
ATOM 1361 C CA . ARG A 1 172 ? 1.465 -6.346 2.994 1.00 93.56 172 ARG A CA 1
ATOM 1362 C C . ARG A 1 172 ? 2.310 -7.335 2.195 1.00 93.56 172 ARG A C 1
ATOM 1364 O O . ARG A 1 172 ? 1.860 -8.441 1.900 1.00 93.56 172 ARG A O 1
ATOM 1371 N N . GLN A 1 173 ? 3.533 -6.954 1.848 1.00 90.44 173 GLN A N 1
ATOM 1372 C CA . GLN A 1 173 ? 4.501 -7.834 1.197 1.00 90.44 173 GLN A CA 1
ATOM 1373 C C . GLN A 1 173 ? 5.920 -7.308 1.425 1.00 90.44 173 GLN A C 1
ATOM 1375 O O . GLN A 1 173 ? 6.124 -6.100 1.426 1.00 90.44 173 GLN A O 1
ATOM 1380 N N . ASP A 1 174 ? 6.898 -8.210 1.532 1.00 87.81 174 ASP A N 1
ATOM 1381 C CA . ASP A 1 174 ? 8.328 -7.861 1.594 1.00 87.81 174 ASP A CA 1
ATOM 1382 C C . ASP A 1 174 ? 8.840 -7.555 0.165 1.00 87.81 174 ASP A C 1
ATOM 1384 O O . ASP A 1 174 ? 9.639 -8.293 -0.428 1.00 87.81 174 ASP A O 1
ATOM 1388 N N . LEU A 1 175 ? 8.249 -6.533 -0.458 1.00 85.25 175 LEU A N 1
ATOM 1389 C CA . LEU A 1 175 ? 8.355 -6.231 -1.880 1.00 85.25 175 LEU A CA 1
ATOM 1390 C C . LEU A 1 175 ? 9.731 -5.674 -2.251 1.00 85.25 175 LEU A C 1
ATOM 1392 O O . LEU A 1 175 ? 10.316 -6.140 -3.230 1.00 85.25 175 LEU A O 1
ATOM 1396 N N . LEU A 1 176 ? 10.286 -4.756 -1.454 1.00 80.31 176 LEU A N 1
ATOM 1397 C CA . LEU A 1 176 ? 11.619 -4.190 -1.676 1.00 80.31 176 LEU A CA 1
ATOM 1398 C C . LEU A 1 176 ? 12.665 -5.301 -1.710 1.00 80.31 176 LEU A C 1
ATOM 1400 O O . LEU A 1 176 ? 13.481 -5.379 -2.630 1.00 80.31 176 LEU A O 1
ATOM 1404 N N . TYR A 1 177 ? 12.621 -6.193 -0.722 1.00 82.19 177 TYR A N 1
ATOM 1405 C CA . TYR A 1 177 ? 13.541 -7.319 -0.638 1.00 82.19 177 TYR A CA 1
ATOM 1406 C C . TYR A 1 177 ? 13.406 -8.265 -1.843 1.00 82.19 177 TYR A C 1
ATOM 1408 O O . TYR A 1 177 ? 14.410 -8.699 -2.418 1.00 82.19 177 TYR A O 1
ATOM 1416 N N . ARG A 1 178 ? 12.172 -8.570 -2.270 1.00 85.00 178 ARG A N 1
ATOM 1417 C CA . ARG A 1 178 ? 11.915 -9.422 -3.444 1.00 85.00 178 ARG A CA 1
ATOM 1418 C C . ARG A 1 178 ? 12.409 -8.790 -4.740 1.00 85.00 178 ARG A C 1
ATOM 1420 O O . ARG A 1 178 ? 13.070 -9.479 -5.519 1.00 85.00 178 ARG A O 1
ATOM 1427 N N . MET A 1 179 ? 12.137 -7.506 -4.959 1.00 83.69 179 MET A N 1
ATOM 1428 C CA . MET A 1 179 ? 12.567 -6.827 -6.176 1.00 83.69 179 MET A CA 1
ATOM 1429 C C . MET A 1 179 ? 14.092 -6.670 -6.226 1.00 83.69 179 MET A C 1
ATOM 1431 O O . MET A 1 179 ? 14.690 -7.007 -7.244 1.00 83.69 179 MET A O 1
ATOM 1435 N N . ARG A 1 180 ? 14.751 -6.286 -5.118 1.00 80.19 180 ARG A N 1
ATOM 1436 C CA . ARG A 1 180 ? 16.225 -6.165 -5.041 1.00 80.19 180 ARG A CA 1
ATOM 1437 C C . ARG A 1 180 ? 16.947 -7.448 -5.438 1.00 80.19 180 ARG A C 1
ATOM 1439 O O . ARG A 1 180 ? 17.920 -7.399 -6.182 1.00 80.19 180 ARG A O 1
ATOM 1446 N N . ARG A 1 181 ? 16.471 -8.599 -4.953 1.00 82.88 181 ARG A N 1
ATOM 1447 C CA . ARG A 1 181 ? 17.075 -9.905 -5.267 1.00 82.88 181 ARG A CA 1
ATOM 1448 C C . ARG A 1 181 ? 16.821 -10.376 -6.697 1.00 82.88 181 ARG A C 1
ATOM 1450 O O . ARG A 1 181 ? 17.573 -11.211 -7.181 1.00 82.88 181 ARG A O 1
ATOM 1457 N N . SER A 1 182 ? 15.776 -9.865 -7.344 1.00 85.06 182 SER A N 1
ATOM 1458 C CA . SER A 1 182 ? 15.331 -10.311 -8.674 1.00 85.06 182 SER A CA 1
ATOM 1459 C C . SER A 1 182 ? 15.716 -9.333 -9.786 1.00 85.06 182 SER A C 1
ATOM 1461 O O . SER A 1 182 ? 15.217 -9.432 -10.905 1.00 85.06 182 SER A O 1
ATOM 1463 N N . CYS A 1 183 ? 16.567 -8.352 -9.480 1.00 83.06 183 CYS A N 1
ATOM 1464 C CA . CYS A 1 183 ? 16.997 -7.360 -10.451 1.00 83.06 183 CYS A CA 1
ATOM 1465 C C . CYS A 1 183 ? 17.878 -7.966 -11.533 1.00 83.06 183 CYS A C 1
ATOM 1467 O O . CYS A 1 183 ? 18.927 -8.541 -11.254 1.00 83.06 183 CYS A O 1
ATOM 1469 N N . LEU A 1 184 ? 17.469 -7.747 -12.778 1.00 82.25 184 LEU A N 1
ATOM 1470 C CA . LEU A 1 184 ? 18.259 -8.043 -13.967 1.00 82.25 184 LEU A CA 1
ATOM 1471 C C . LEU A 1 184 ? 19.407 -7.042 -14.128 1.00 82.25 184 LEU A C 1
ATOM 1473 O O . LEU A 1 184 ? 20.464 -7.378 -14.658 1.00 82.25 184 LEU A O 1
ATOM 1477 N N . ILE A 1 185 ? 19.190 -5.811 -13.663 1.00 80.88 185 ILE A N 1
ATOM 1478 C CA . ILE A 1 185 ? 20.148 -4.712 -13.727 1.00 80.88 185 ILE A CA 1
ATOM 1479 C C . ILE A 1 185 ? 20.397 -4.248 -12.297 1.00 80.88 185 ILE A C 1
ATOM 1481 O O . ILE A 1 185 ? 19.437 -3.839 -11.641 1.00 80.88 185 ILE A O 1
ATOM 1485 N N . PRO A 1 186 ? 21.647 -4.305 -11.796 1.00 75.19 186 PRO A N 1
ATOM 1486 C CA . PRO A 1 186 ? 21.948 -3.845 -10.452 1.00 75.19 186 PRO A CA 1
ATOM 1487 C C . PRO A 1 186 ? 21.446 -2.406 -10.247 1.00 75.19 186 PRO A C 1
ATOM 1489 O O . PRO A 1 186 ? 21.753 -1.544 -11.083 1.00 75.19 186 PRO A O 1
ATOM 1492 N N . PRO A 1 187 ? 20.666 -2.150 -9.183 1.00 72.31 187 PRO A N 1
ATOM 1493 C CA . PRO A 1 187 ? 20.189 -0.808 -8.871 1.00 72.31 187 PRO A CA 1
ATOM 1494 C C . PRO A 1 187 ? 21.366 0.132 -8.578 1.00 72.31 187 PRO A C 1
ATOM 1496 O O . PRO A 1 187 ? 22.431 -0.301 -8.124 1.00 72.31 187 PRO A O 1
ATOM 1499 N N . SER A 1 188 ? 21.183 1.421 -8.852 1.00 68.81 188 SER A N 1
ATOM 1500 C CA . SER A 1 188 ? 22.146 2.464 -8.501 1.00 68.81 188 SER A CA 1
ATOM 1501 C C . SER A 1 188 ? 22.239 2.632 -6.982 1.00 68.81 188 SER A C 1
ATOM 1503 O O . SER A 1 188 ? 21.347 2.229 -6.237 1.00 68.81 188 SER A O 1
ATOM 1505 N N . THR A 1 189 ? 23.307 3.270 -6.495 1.00 65.62 189 THR A N 1
ATOM 1506 C CA . THR A 1 189 ? 23.439 3.570 -5.062 1.00 65.62 189 THR A CA 1
ATOM 1507 C C . THR A 1 189 ? 22.262 4.389 -4.536 1.00 65.62 189 THR A C 1
ATOM 1509 O O . THR A 1 189 ? 21.754 4.065 -3.468 1.00 65.62 189 THR A O 1
ATOM 1512 N N . GLU A 1 190 ? 21.776 5.357 -5.317 1.00 63.91 190 GLU A N 1
ATOM 1513 C CA . GLU A 1 190 ? 20.610 6.192 -4.993 1.00 63.91 190 GLU A CA 1
ATOM 1514 C C . GLU A 1 190 ? 19.332 5.348 -4.839 1.00 63.91 190 GLU A C 1
ATOM 1516 O O . GLU A 1 190 ? 18.618 5.490 -3.852 1.00 63.91 190 GLU A O 1
ATOM 1521 N N . GLU A 1 191 ? 19.108 4.379 -5.733 1.00 61.66 191 GLU A N 1
ATOM 1522 C CA . GLU A 1 191 ? 17.982 3.428 -5.674 1.00 61.66 191 GLU A CA 1
ATOM 1523 C C . GLU A 1 191 ? 18.125 2.384 -4.559 1.00 61.66 191 GLU A C 1
ATOM 1525 O O . GLU A 1 191 ? 17.156 1.748 -4.156 1.00 61.66 191 GLU A O 1
ATOM 1530 N N . THR A 1 192 ? 19.345 2.148 -4.071 1.00 54.41 192 THR A N 1
ATOM 1531 C CA . THR A 1 192 ? 19.592 1.210 -2.965 1.00 54.41 192 THR A CA 1
ATOM 1532 C C . THR A 1 192 ? 19.548 1.849 -1.585 1.00 54.41 192 THR A C 1
ATOM 1534 O O . THR A 1 192 ? 19.300 1.122 -0.617 1.00 54.41 192 THR A O 1
ATOM 1537 N N . SER A 1 193 ? 19.816 3.156 -1.497 1.00 54.31 193 SER A N 1
ATOM 1538 C CA . SER A 1 193 ? 19.621 3.975 -0.296 1.00 54.31 193 SER A CA 1
ATOM 1539 C C . SER A 1 193 ? 18.177 4.441 -0.149 1.00 54.31 193 SER A C 1
ATOM 1541 O O . SER A 1 193 ? 17.741 4.714 0.965 1.00 54.31 193 SER A O 1
ATOM 1543 N N . ASP A 1 194 ? 17.441 4.512 -1.260 1.00 49.53 194 ASP A N 1
ATOM 1544 C CA . ASP A 1 194 ? 16.029 4.861 -1.294 1.00 49.53 194 ASP A CA 1
ATOM 1545 C C . ASP A 1 194 ? 15.165 3.606 -1.536 1.00 49.53 194 ASP A C 1
ATOM 1547 O O . ASP A 1 194 ? 15.000 3.170 -2.678 1.00 49.53 194 ASP A O 1
ATOM 1551 N N . PRO A 1 195 ? 14.661 2.945 -0.479 1.00 46.72 195 PRO A N 1
ATOM 1552 C CA . PRO A 1 195 ? 13.792 1.795 -0.653 1.00 46.72 195 PRO A CA 1
ATOM 1553 C C . PRO A 1 195 ? 12.459 2.213 -1.287 1.00 46.72 195 PRO A C 1
ATOM 1555 O O . PRO A 1 195 ? 11.759 3.053 -0.734 1.00 46.72 195 PRO A O 1
ATOM 1558 N N . PHE A 1 196 ? 12.152 1.585 -2.431 1.00 45.53 196 PHE A N 1
ATOM 1559 C CA . PHE A 1 196 ? 10.984 1.767 -3.301 1.00 45.53 196 PHE A CA 1
ATOM 1560 C C . PHE A 1 196 ? 9.914 2.741 -2.843 1.00 45.53 196 PHE A C 1
ATOM 1562 O O . PHE A 1 196 ? 9.160 2.523 -1.890 1.00 45.53 196 PHE A O 1
ATOM 1569 N N . GLU A 1 197 ? 9.735 3.721 -3.706 1.00 47.44 197 GLU A N 1
ATOM 1570 C CA . GLU A 1 197 ? 8.592 4.578 -3.678 1.00 47.44 197 GLU A CA 1
ATOM 1571 C C . GLU A 1 197 ? 7.375 3.818 -4.256 1.00 47.44 197 GLU A C 1
ATOM 1573 O O . GLU A 1 197 ? 7.457 3.358 -5.385 1.00 47.44 197 GLU A O 1
ATOM 1578 N N . HIS A 1 198 ? 6.316 3.541 -3.475 1.00 39.12 198 HIS A N 1
ATOM 1579 C CA . HIS A 1 198 ? 4.861 3.683 -3.762 1.00 39.12 198 HIS A CA 1
ATOM 1580 C C . HIS A 1 198 ? 3.997 2.730 -2.897 1.00 39.12 198 HIS A C 1
ATOM 1582 O O . HIS A 1 198 ? 4.429 1.625 -2.606 1.00 39.12 198 HIS A O 1
ATOM 1588 N N . ILE A 1 199 ? 2.742 3.109 -2.587 1.00 52.75 199 ILE A N 1
ATOM 1589 C CA . ILE A 1 199 ? 1.702 2.333 -1.854 1.00 52.75 199 ILE A CA 1
ATOM 1590 C C . ILE A 1 199 ? 1.946 2.245 -0.331 1.00 52.75 199 ILE A C 1
ATOM 1592 O O . ILE A 1 199 ? 3.066 2.424 0.140 1.00 52.75 199 ILE A O 1
ATOM 1596 N N . VAL A 1 200 ? 0.885 2.013 0.465 1.00 54.59 200 VAL A N 1
ATOM 1597 C CA . VAL A 1 200 ? 1.036 1.573 1.863 1.00 54.59 200 VAL A CA 1
ATOM 1598 C C . VAL A 1 200 ? 1.573 0.146 1.860 1.00 54.59 200 VAL A C 1
ATOM 1600 O O . VAL A 1 200 ? 0.806 -0.824 1.844 1.00 54.59 200 VAL A O 1
ATOM 1603 N N . LEU A 1 201 ? 2.895 0.031 1.775 1.00 62.62 201 LEU A N 1
ATOM 1604 C CA . LEU A 1 201 ? 3.605 -1.237 1.758 1.00 62.62 201 LEU A CA 1
ATOM 1605 C C . LEU A 1 201 ? 3.866 -1.635 3.195 1.00 62.62 201 LEU A C 1
ATOM 1607 O O . LEU A 1 201 ? 4.662 -0.991 3.855 1.00 62.62 201 LEU A O 1
ATOM 1611 N N . GLY A 1 202 ? 3.228 -2.692 3.684 1.00 59.72 202 GLY A N 1
ATOM 1612 C CA . GLY A 1 202 ? 3.719 -3.350 4.888 1.00 59.72 202 GLY A CA 1
ATOM 1613 C C . GLY A 1 202 ? 4.976 -4.138 4.526 1.00 59.72 202 GLY A C 1
ATOM 1614 O O . GLY A 1 202 ? 4.896 -5.342 4.299 1.00 59.72 202 GLY A O 1
ATOM 1615 N N . ASP A 1 203 ? 6.109 -3.467 4.364 1.00 77.31 203 ASP A N 1
ATOM 1616 C CA . ASP A 1 203 ? 7.405 -4.109 4.146 1.00 77.31 203 ASP A CA 1
ATOM 1617 C C . ASP A 1 203 ? 8.157 -4.142 5.485 1.00 77.31 203 ASP A C 1
ATOM 1619 O O . ASP A 1 203 ? 7.938 -3.304 6.357 1.00 77.31 203 ASP A O 1
ATOM 1623 N N . LYS A 1 204 ? 9.042 -5.121 5.670 1.00 78.38 204 LYS A N 1
ATOM 1624 C CA . LYS A 1 204 ? 9.931 -5.192 6.839 1.00 78.38 204 LYS A CA 1
ATOM 1625 C C . LYS A 1 204 ? 11.086 -4.179 6.761 1.00 78.38 204 LYS A C 1
ATOM 1627 O O . LYS A 1 204 ? 11.911 -4.132 7.668 1.00 78.38 204 LYS A O 1
ATOM 1632 N N . SER A 1 205 ? 11.190 -3.409 5.675 1.00 80.81 205 SER A N 1
ATOM 1633 C CA . SER A 1 205 ? 12.137 -2.299 5.544 1.00 80.81 205 SER A CA 1
ATOM 1634 C C . SER A 1 205 ? 11.846 -1.142 6.501 1.00 80.81 205 SER A C 1
ATOM 1636 O O . SER A 1 205 ? 10.768 -1.071 7.081 1.00 80.81 205 SER A O 1
ATOM 1638 N N . GLU A 1 206 ? 12.790 -0.206 6.617 1.00 82.94 206 GLU A N 1
ATOM 1639 C CA . GLU A 1 206 ? 12.647 0.990 7.455 1.00 82.94 206 GLU A CA 1
ATOM 1640 C C . GLU A 1 206 ? 11.382 1.798 7.126 1.00 82.94 206 GLU A C 1
ATOM 1642 O O . GLU A 1 206 ? 10.939 1.867 5.969 1.00 82.94 206 GLU A O 1
ATOM 1647 N N . GLN A 1 207 ? 10.809 2.424 8.158 1.00 86.75 207 GLN A N 1
ATOM 1648 C CA . GLN A 1 207 ? 9.657 3.303 7.998 1.00 86.75 207 GLN A CA 1
ATOM 1649 C C . GLN A 1 207 ? 9.989 4.476 7.068 1.00 86.75 207 GLN A C 1
ATOM 1651 O O . GLN A 1 207 ? 11.052 5.095 7.162 1.00 86.75 207 GLN A O 1
ATOM 1656 N N . LYS A 1 208 ? 9.066 4.810 6.168 1.00 86.38 208 LYS A N 1
ATOM 1657 C CA . LYS A 1 208 ? 9.275 5.900 5.211 1.00 86.38 208 LYS A CA 1
ATOM 1658 C C . LYS A 1 208 ? 7.955 6.481 4.741 1.00 86.38 208 LYS A C 1
ATOM 1660 O O . LYS A 1 208 ? 6.977 5.754 4.621 1.00 86.38 208 LYS A O 1
ATOM 1665 N N . SER A 1 209 ? 7.933 7.774 4.429 1.00 87.12 209 SER A N 1
ATOM 1666 C CA . SER A 1 209 ? 6.820 8.420 3.730 1.00 87.12 209 SER A CA 1
ATOM 1667 C C . SER A 1 209 ? 7.340 9.380 2.663 1.00 87.12 209 SER A C 1
ATOM 1669 O O . SER A 1 209 ? 8.372 10.024 2.848 1.00 87.12 209 SER A O 1
ATOM 1671 N N . PHE A 1 210 ? 6.647 9.450 1.532 1.00 83.00 210 PHE A N 1
ATOM 1672 C CA . PHE A 1 210 ? 6.942 10.375 0.436 1.00 83.00 210 PHE A CA 1
ATOM 1673 C C . PHE A 1 210 ? 5.695 10.528 -0.447 1.00 83.00 210 PHE A C 1
ATOM 1675 O O . PHE A 1 210 ? 4.701 9.803 -0.318 1.00 83.00 210 PHE A O 1
ATOM 1682 N N . LYS A 1 211 ? 5.736 11.505 -1.353 1.00 82.44 211 LYS A N 1
ATOM 1683 C CA . LYS A 1 211 ? 4.714 11.699 -2.382 1.00 82.44 211 LYS A CA 1
ATOM 1684 C C . LYS A 1 211 ? 5.324 11.431 -3.741 1.00 82.44 211 LYS A C 1
ATOM 1686 O O . LYS A 1 211 ? 6.381 11.969 -4.046 1.00 82.44 211 LYS A O 1
ATOM 1691 N N . PHE A 1 212 ? 4.619 10.671 -4.564 1.00 77.94 212 PHE A N 1
ATOM 1692 C CA . PHE A 1 212 ? 5.030 10.407 -5.932 1.00 77.94 212 PHE A CA 1
ATOM 1693 C C . PHE A 1 212 ? 3.853 10.566 -6.879 1.00 77.94 212 PHE A C 1
ATOM 1695 O O . PHE A 1 212 ? 2.806 9.958 -6.661 1.00 77.94 212 PHE A O 1
ATOM 1702 N N . SER A 1 213 ? 4.016 11.397 -7.910 1.00 77.38 213 SER A N 1
ATOM 1703 C CA . SER A 1 213 ? 2.972 11.679 -8.911 1.00 77.38 213 SER A CA 1
ATOM 1704 C C . SER A 1 213 ? 1.605 11.994 -8.271 1.00 77.38 213 SER A C 1
ATOM 1706 O O . SER A 1 213 ? 0.565 11.462 -8.646 1.00 77.38 213 SER A O 1
ATOM 1708 N N . GLY A 1 214 ? 1.622 12.801 -7.200 1.00 76.00 214 GLY A N 1
ATOM 1709 C CA . GLY A 1 214 ? 0.424 13.194 -6.444 1.00 76.00 214 GLY A CA 1
ATOM 1710 C C . GLY A 1 214 ? -0.134 12.146 -5.468 1.00 76.00 214 GLY A C 1
ATOM 1711 O O . GLY A 1 214 ? -1.082 12.449 -4.745 1.00 76.00 214 GLY A O 1
ATOM 1712 N N . ILE A 1 215 ? 0.451 10.948 -5.389 1.00 82.50 215 ILE A N 1
ATOM 1713 C CA . ILE A 1 215 ? 0.016 9.861 -4.502 1.00 82.50 215 ILE A CA 1
ATOM 1714 C C . ILE A 1 215 ? 0.896 9.827 -3.250 1.00 82.50 215 ILE A C 1
ATOM 1716 O O . ILE A 1 215 ? 2.122 9.731 -3.329 1.00 82.50 215 ILE A O 1
ATOM 1720 N N . THR A 1 216 ? 0.267 9.871 -2.077 1.00 87.31 216 THR A N 1
ATOM 1721 C CA . THR A 1 216 ? 0.951 9.672 -0.794 1.00 87.31 216 THR A CA 1
ATOM 1722 C C . THR A 1 216 ? 1.214 8.190 -0.573 1.00 87.31 216 THR A C 1
ATOM 1724 O O . THR A 1 216 ? 0.296 7.373 -0.624 1.00 87.31 216 THR A O 1
ATOM 1727 N N . CYS A 1 217 ? 2.467 7.850 -0.302 1.00 87.06 217 CYS A N 1
ATOM 1728 C CA . CYS A 1 217 ? 2.913 6.480 -0.119 1.00 87.06 217 CYS A CA 1
ATOM 1729 C C . CYS A 1 217 ? 3.760 6.395 1.148 1.00 87.06 217 CYS A C 1
ATOM 1731 O O . CYS A 1 217 ? 4.535 7.310 1.440 1.00 87.06 217 CYS A O 1
ATOM 1733 N N . PHE A 1 218 ? 3.607 5.319 1.914 1.00 89.38 218 PHE A N 1
ATOM 1734 C CA . PHE A 1 218 ? 4.379 5.144 3.135 1.00 89.38 218 PHE A CA 1
ATOM 1735 C C . PHE A 1 218 ? 4.505 3.678 3.542 1.00 89.38 218 PHE A C 1
ATOM 1737 O O . PHE A 1 218 ? 3.572 2.897 3.400 1.00 89.38 218 PHE A O 1
ATOM 1744 N N . ASN A 1 219 ? 5.655 3.319 4.094 1.00 90.31 219 ASN A N 1
ATOM 1745 C CA . ASN A 1 219 ? 5.886 2.041 4.749 1.00 90.31 219 ASN A CA 1
ATOM 1746 C C . ASN A 1 219 ? 5.861 2.271 6.268 1.00 90.31 219 ASN A C 1
ATOM 1748 O O . ASN A 1 219 ? 6.652 3.093 6.740 1.00 90.31 219 ASN A O 1
ATOM 1752 N N . PRO A 1 220 ? 4.991 1.588 7.035 1.00 92.25 220 PRO A N 1
ATOM 1753 C CA . PRO A 1 220 ? 4.971 1.709 8.485 1.00 92.25 220 PRO A CA 1
ATOM 1754 C C . PRO A 1 220 ? 6.152 1.042 9.193 1.00 92.25 220 PRO A C 1
ATOM 1756 O O . PRO A 1 220 ? 6.324 1.315 10.371 1.00 92.25 220 PRO A O 1
ATOM 1759 N N . GLY A 1 221 ? 6.944 0.207 8.512 1.00 90.44 221 GLY A N 1
ATOM 1760 C CA . GLY A 1 221 ? 8.034 -0.543 9.137 1.00 90.44 221 GLY A CA 1
ATOM 1761 C C . GLY A 1 221 ? 7.575 -1.862 9.764 1.00 90.44 221 GLY A C 1
ATOM 1762 O O . GLY A 1 221 ? 6.513 -2.395 9.423 1.00 90.44 221 GLY A O 1
ATOM 1763 N N . SER A 1 222 ? 8.393 -2.417 10.662 1.00 91.19 222 SER A N 1
ATOM 1764 C CA . SER A 1 222 ? 8.127 -3.697 11.330 1.00 91.19 222 SER A CA 1
ATOM 1765 C C . SER A 1 222 ? 7.925 -3.488 12.826 1.00 91.19 222 SER A C 1
ATOM 1767 O O . SER A 1 222 ? 8.879 -3.506 13.602 1.00 91.19 222 SER A O 1
ATOM 1769 N N . PHE A 1 223 ? 6.662 -3.378 13.244 1.00 93.12 223 PHE A N 1
ATOM 1770 C CA . PHE A 1 223 ? 6.300 -3.101 14.634 1.00 93.12 223 PHE A CA 1
ATOM 1771 C C . PHE A 1 223 ? 6.932 -4.099 15.619 1.00 93.12 223 PHE A C 1
ATOM 1773 O O . PHE A 1 223 ? 7.370 -3.701 16.694 1.00 93.12 223 PHE A O 1
ATOM 1780 N N . ALA A 1 224 ? 7.040 -5.382 15.255 1.00 91.06 224 ALA A N 1
ATOM 1781 C CA . ALA A 1 224 ? 7.692 -6.384 16.100 1.00 91.06 224 ALA A CA 1
ATOM 1782 C C . ALA A 1 224 ? 9.194 -6.128 16.332 1.00 91.06 224 ALA A C 1
ATOM 1784 O O . ALA A 1 224 ? 9.712 -6.494 17.385 1.00 91.06 224 ALA A O 1
ATOM 1785 N N . ASN A 1 225 ? 9.896 -5.518 15.374 1.00 89.81 225 ASN A N 1
ATOM 1786 C CA . ASN A 1 225 ? 11.345 -5.326 15.446 1.00 89.81 225 ASN A CA 1
ATOM 1787 C C . ASN A 1 225 ? 11.741 -3.974 16.045 1.00 89.81 225 ASN A C 1
ATOM 1789 O O . ASN A 1 225 ? 12.695 -3.903 16.816 1.00 89.81 225 ASN A O 1
ATOM 1793 N N . ASP A 1 226 ? 11.039 -2.904 15.679 1.00 89.38 226 ASP A N 1
ATOM 1794 C CA . ASP A 1 226 ? 11.427 -1.528 16.011 1.00 89.38 226 ASP A CA 1
ATOM 1795 C C . ASP A 1 226 ? 10.312 -0.732 16.711 1.00 89.38 226 ASP A C 1
ATOM 1797 O O . ASP A 1 226 ? 10.506 0.436 17.047 1.00 89.38 226 ASP A O 1
ATOM 1801 N N . SER A 1 227 ? 9.153 -1.357 16.970 1.00 93.12 227 SER A N 1
ATOM 1802 C CA . SER A 1 227 ? 7.967 -0.702 17.543 1.00 93.12 227 SER A CA 1
ATOM 1803 C C . SER A 1 227 ? 7.507 0.532 16.756 1.00 93.12 227 SER A C 1
ATOM 1805 O O . SER A 1 227 ? 6.894 1.441 17.329 1.00 93.12 227 SER A O 1
ATOM 1807 N N . THR A 1 228 ? 7.795 0.570 15.449 1.00 93.75 228 THR A N 1
ATOM 1808 C CA . THR A 1 228 ? 7.375 1.643 14.543 1.00 93.75 228 THR A CA 1
ATOM 1809 C C . THR A 1 228 ? 5.962 1.439 14.016 1.00 93.75 228 THR A C 1
ATOM 1811 O O . THR A 1 228 ? 5.469 0.322 13.838 1.00 93.75 228 THR A O 1
ATOM 1814 N N . PHE A 1 229 ? 5.277 2.554 13.796 1.00 95.31 229 PHE A N 1
ATOM 1815 C CA . PHE A 1 229 ? 3.938 2.601 13.234 1.00 95.31 229 PHE A CA 1
ATOM 1816 C C . PHE A 1 229 ? 3.695 3.952 12.564 1.00 95.31 229 PHE A C 1
ATOM 1818 O O . PHE A 1 229 ? 4.429 4.920 12.761 1.00 95.31 229 PHE A O 1
ATOM 1825 N N . VAL A 1 230 ? 2.622 4.036 11.781 1.00 95.25 230 VAL A N 1
ATOM 1826 C CA . VAL A 1 230 ? 2.236 5.267 11.087 1.00 95.25 230 VAL A CA 1
ATOM 1827 C C . VAL A 1 230 ? 0.873 5.744 11.544 1.00 95.25 230 VAL A C 1
ATOM 1829 O O . VAL A 1 230 ? -0.083 4.970 11.594 1.00 95.25 230 VAL A O 1
ATOM 1832 N N . ALA A 1 231 ? 0.773 7.041 11.818 1.00 95.62 231 ALA A N 1
ATOM 1833 C CA . ALA A 1 231 ? -0.487 7.740 11.990 1.00 95.62 231 ALA A CA 1
ATOM 1834 C C . ALA A 1 231 ? -0.790 8.566 10.732 1.00 95.62 231 ALA A C 1
ATOM 1836 O O . ALA A 1 231 ? -0.085 9.516 10.398 1.00 95.62 231 ALA A O 1
ATOM 1837 N N . TYR A 1 232 ? -1.849 8.196 10.016 1.00 94.56 232 TYR A N 1
ATOM 1838 C CA . TYR A 1 232 ? -2.317 8.908 8.831 1.00 94.56 232 TYR A CA 1
ATOM 1839 C C . TYR A 1 232 ? -3.602 9.674 9.134 1.00 94.56 232 TYR A C 1
ATOM 1841 O O . TYR A 1 232 ? -4.585 9.087 9.592 1.00 94.56 232 TYR A O 1
ATOM 1849 N N . ARG A 1 233 ? -3.614 10.979 8.850 1.00 94.50 233 ARG A N 1
ATOM 1850 C CA . ARG A 1 233 ? -4.783 11.853 9.026 1.00 94.50 233 ARG A CA 1
ATOM 1851 C C . ARG A 1 233 ? -5.418 12.138 7.668 1.00 94.50 233 ARG A C 1
ATOM 1853 O O . ARG A 1 233 ? -4.880 12.958 6.926 1.00 94.50 233 ARG A O 1
ATOM 1860 N N . PRO A 1 234 ? -6.574 11.539 7.329 1.00 90.81 234 PRO A N 1
ATOM 1861 C CA . PRO A 1 234 ? -7.199 11.736 6.024 1.00 90.81 234 PRO A CA 1
ATOM 1862 C C . PRO A 1 234 ? -7.495 13.209 5.744 1.00 90.81 234 PRO A C 1
ATOM 1864 O O . PRO A 1 234 ? -7.127 13.710 4.689 1.00 90.81 234 PRO A O 1
ATOM 1867 N N . CYS A 1 235 ? -8.064 13.936 6.710 1.00 91.75 235 CYS A N 1
ATOM 1868 C CA . CYS A 1 235 ? -8.458 15.336 6.534 1.00 91.75 235 CYS A CA 1
ATOM 1869 C C . CYS A 1 235 ? -7.309 16.247 6.051 1.00 91.75 235 CYS A C 1
ATOM 1871 O O . CYS A 1 235 ? -7.542 17.145 5.243 1.00 91.75 235 CYS A O 1
ATOM 1873 N N . THR A 1 236 ? -6.088 16.047 6.556 1.00 91.38 236 THR A N 1
ATOM 1874 C CA . THR A 1 236 ? -4.900 16.846 6.192 1.00 91.38 236 THR A CA 1
ATOM 1875 C C . THR A 1 236 ? -3.975 16.127 5.212 1.00 91.38 236 THR A C 1
ATOM 1877 O O . THR A 1 236 ? -3.055 16.740 4.675 1.00 91.38 236 THR A O 1
ATOM 1880 N N . GLN A 1 237 ? -4.222 14.838 4.964 1.00 89.38 237 GLN A N 1
ATOM 1881 C CA . GLN A 1 237 ? -3.347 13.909 4.246 1.00 89.38 237 GLN A CA 1
ATOM 1882 C C . GLN A 1 237 ? -1.922 13.846 4.817 1.00 89.38 237 GLN A C 1
ATOM 1884 O O . GLN A 1 237 ? -0.971 13.528 4.099 1.00 89.38 237 GLN A O 1
ATOM 1889 N N . GLU A 1 238 ? -1.777 14.161 6.101 1.00 91.75 238 GLU A N 1
ATOM 1890 C CA . GLU A 1 238 ? -0.508 14.130 6.813 1.00 91.75 238 GLU A CA 1
ATOM 1891 C C . GLU A 1 238 ? -0.187 12.704 7.261 1.00 91.75 238 GLU A C 1
ATOM 1893 O O . GLU A 1 238 ? -1.064 11.973 7.734 1.00 91.75 238 GLU A O 1
ATOM 1898 N N . VAL A 1 239 ? 1.077 12.324 7.091 1.00 93.06 239 VAL A N 1
ATOM 1899 C CA . VAL A 1 239 ? 1.627 11.036 7.508 1.00 93.06 239 VAL A CA 1
ATOM 1900 C C . VAL A 1 239 ? 2.652 11.307 8.598 1.00 93.06 239 VAL A C 1
ATOM 1902 O O . VAL A 1 239 ? 3.683 11.926 8.343 1.00 93.06 239 VAL A O 1
ATOM 1905 N N . GLU A 1 240 ? 2.374 10.826 9.800 1.00 94.81 240 GLU A N 1
ATOM 1906 C CA . GLU A 1 240 ? 3.268 10.909 10.946 1.00 94.81 240 GLU A CA 1
ATOM 1907 C C . GLU A 1 240 ? 3.926 9.540 11.155 1.00 94.81 240 GLU A C 1
ATOM 1909 O O . GLU A 1 240 ? 3.250 8.541 11.415 1.00 94.81 240 GLU A O 1
ATOM 1914 N N . LEU A 1 241 ? 5.250 9.491 10.995 1.00 94.25 241 LEU A N 1
ATOM 1915 C CA . LEU A 1 241 ? 6.060 8.316 11.313 1.00 94.25 241 LEU A CA 1
ATOM 1916 C C . LEU A 1 241 ? 6.326 8.310 12.822 1.00 94.25 241 LEU A C 1
ATOM 1918 O O . LEU A 1 241 ? 6.804 9.306 13.364 1.00 94.25 241 LEU A O 1
ATOM 1922 N N . SER A 1 242 ? 6.008 7.220 13.511 1.00 94.75 242 SER A N 1
ATOM 1923 C CA . SER A 1 242 ? 6.059 7.141 14.973 1.00 94.75 242 SER A CA 1
ATOM 1924 C C . SER A 1 242 ? 6.715 5.850 15.445 1.00 94.75 242 SER A C 1
ATOM 1926 O O . SER A 1 242 ? 6.700 4.839 14.755 1.00 94.75 242 SER A O 1
ATOM 1928 N N . ALA A 1 243 ? 7.272 5.880 16.654 1.00 93.81 243 ALA A N 1
ATOM 1929 C CA . ALA A 1 243 ? 7.805 4.706 17.332 1.00 93.81 243 ALA A CA 1
ATOM 1930 C C . ALA A 1 243 ? 7.461 4.775 18.820 1.00 93.81 243 ALA A C 1
ATOM 1932 O O . ALA A 1 243 ? 7.473 5.859 19.413 1.00 93.81 243 ALA A O 1
ATOM 1933 N N . LEU A 1 244 ? 7.151 3.633 19.432 1.00 90.69 244 LEU A N 1
ATOM 1934 C CA . LEU A 1 244 ? 7.002 3.564 20.884 1.00 90.69 244 LEU A CA 1
ATOM 1935 C C . LEU A 1 244 ? 8.392 3.631 21.531 1.00 90.69 244 LEU A C 1
ATOM 1937 O O . LEU A 1 244 ? 9.293 2.886 21.156 1.00 90.69 244 LEU A O 1
ATOM 1941 N N . GLN A 1 245 ? 8.573 4.534 22.497 1.00 77.25 245 GLN A N 1
ATOM 1942 C CA . GLN A 1 245 ? 9.791 4.565 23.308 1.00 77.25 245 GLN A CA 1
ATOM 1943 C C . GLN A 1 245 ? 9.747 3.400 24.301 1.00 77.25 245 GLN A C 1
ATOM 1945 O O . GLN A 1 245 ? 8.787 3.285 25.064 1.00 77.25 245 GLN A O 1
ATOM 1950 N N . SER A 1 246 ? 10.767 2.543 24.250 1.00 57.56 246 SER A N 1
ATOM 1951 C CA . SER A 1 246 ? 10.999 1.449 25.202 1.00 57.56 246 SER A CA 1
ATOM 1952 C C . SER A 1 246 ? 11.383 1.955 26.586 1.00 57.56 246 SER A C 1
ATOM 1954 O O . SER A 1 246 ? 12.245 2.867 26.622 1.00 57.56 246 SER A O 1
#

Radius of gyration: 21.61 Å; chains: 1; bounding box: 51×40×68 Å